Protein AF-A0AAW0IUQ9-F1 (afdb_monomer_lite)

Organism: Myodes glareolus (NCBI:txid447135)

InterPro domains:
  IPR000504 RNA recognition motif domain [PF00076] (64-121)
  IPR000504 RNA recognition motif domain [PS50102] (64-127)
  IPR000571 Zinc finger, CCCH-type [PS50103] (124-151)
  IPR001841 Zinc finger, RING-type [PS50089] (14-57)
  IPR003954 RNA recognition motif domain, eukaryotic-type [SM00361] (50-123)
  IPR012677 Nucleotide-binding alpha-beta plait domain superfamily [G3DSA:3.30.70.330] (65-130)
  IPR013083 Zinc finger, RING/FYVE/PHD-type [G3DSA:3.30.40.10] (1-64)
  IPR034261 CNOT4, RNA recognition motif [cd12438] (59-135)
  IPR035979 RNA-binding domain superfamily [SSF54928] (63-122)
  IPR039515 NOT4, modified RING finger, HC subclass (C4C4-type) [cd16618] (12-58)
  IPR039780 CCR4-NOT transcription complex subunit 4 [PTHR12603] (59-178)

pLDDT: mean 76.11, std 18.37, range [26.34, 93.75]

Radius of gyration: 24.17 Å; chains: 1; bounding box: 52×82×75 Å

Foldseek 3Di:
DDDDDPPPPDFDAFPPPRHGADPVQVPDDLDPVRRGHHPVVLVCCCPVHPSDDPCVQCVCCDCVHLVVLAHWDGKDKAQDQVPVPPNDRDIDMDTHHPDPNSLLLNQVVQDQDDDPNDGDHRDDDDAAADPCLVVVHDDPDPPDPHDNDDDDPLQDDDPVCVVVVVNVVSSVVVNVVSCVVPVCSPPDPPPDPPPDDDPPDDDDDDD

Secondary structure (DSSP, 8-state):
---------PPPBPTTT-PBPPTTTTT--SSTT-----HHHHHHHHHHS-S--HHHHHHTTSTTTTGGGS-EEEEEEE--GGGSTTS----EEEEEESSHHHHHHHHHHHTT-EETTEE----PPP-PBPHHHHTT---S-TT-SSBSSPPPGGG---HHHHHTTHHHHHHHHHHHHHHHH-TTTT---------------------

Structure (mmCIF, N/CA/C/O backbone):
data_AF-A0AAW0IUQ9-F1
#
_entry.id   AF-A0AAW0IUQ9-F1
#
loop_
_atom_site.group_PDB
_atom_site.id
_atom_site.type_symbol
_atom_site.label_atom_id
_atom_site.label_alt_id
_atom_site.label_comp_id
_atom_site.label_asy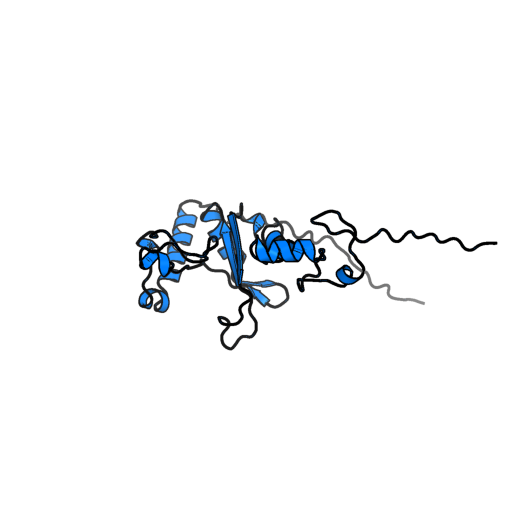m_id
_atom_site.label_entity_id
_atom_site.label_seq_id
_atom_site.pdbx_PDB_ins_code
_atom_site.Cartn_x
_atom_site.Cartn_y
_atom_site.Cartn_z
_atom_site.occupancy
_atom_site.B_iso_or_equiv
_atom_site.auth_seq_id
_atom_site.auth_comp_id
_atom_site.auth_asym_id
_atom_site.auth_atom_id
_atom_site.pdbx_PDB_model_num
ATOM 1 N N . MET A 1 1 ? 22.980 -32.889 -49.571 1.00 38.31 1 MET A N 1
ATOM 2 C CA . MET A 1 1 ? 22.512 -31.487 -49.575 1.00 38.31 1 MET A CA 1
ATOM 3 C C . MET A 1 1 ? 21.094 -31.505 -49.027 1.00 38.31 1 MET A C 1
ATOM 5 O O . MET A 1 1 ? 20.302 -32.247 -49.574 1.00 38.31 1 MET A O 1
ATOM 9 N N . SER A 1 2 ? 20.679 -30.866 -47.946 1.00 43.19 2 SER A N 1
ATOM 10 C CA . SER A 1 2 ? 21.320 -30.073 -46.901 1.00 43.19 2 SER A CA 1
ATOM 11 C C . SER A 1 2 ? 20.317 -30.102 -45.741 1.00 43.19 2 SER A C 1
ATOM 13 O O . SER A 1 2 ? 19.112 -30.078 -45.982 1.00 43.19 2 SER A O 1
ATOM 15 N N . ARG A 1 3 ? 20.788 -30.218 -44.496 1.00 46.53 3 ARG A N 1
ATOM 16 C CA . ARG A 1 3 ? 19.938 -30.016 -43.317 1.00 46.53 3 ARG A CA 1
ATOM 17 C C . ARG A 1 3 ? 19.472 -28.560 -43.321 1.00 46.53 3 ARG A C 1
ATOM 19 O O . ARG A 1 3 ? 20.318 -27.679 -43.414 1.00 46.53 3 ARG A O 1
ATOM 26 N N . SER A 1 4 ? 18.180 -28.328 -43.149 1.00 57.59 4 SER A N 1
ATOM 27 C CA . SER A 1 4 ? 17.665 -27.028 -42.724 1.00 57.59 4 SER A CA 1
ATOM 28 C C . SER A 1 4 ? 16.773 -27.242 -41.511 1.00 57.59 4 SER A C 1
ATOM 30 O O . SER A 1 4 ? 15.697 -27.826 -41.631 1.00 57.59 4 SER A O 1
ATOM 32 N N . PRO A 1 5 ? 17.226 -26.775 -40.346 1.00 54.94 5 PRO A N 1
ATOM 33 C CA . PRO A 1 5 ? 16.338 -26.128 -39.408 1.00 54.94 5 PRO A CA 1
ATOM 34 C C . PRO A 1 5 ? 16.948 -24.765 -39.069 1.00 54.94 5 PRO A C 1
ATOM 36 O O . PRO A 1 5 ? 17.679 -24.636 -38.094 1.00 54.94 5 PRO A O 1
ATOM 39 N N . ASP A 1 6 ? 16.672 -23.747 -39.884 1.00 47.59 6 ASP A N 1
ATOM 40 C CA . ASP A 1 6 ? 16.831 -22.356 -39.447 1.00 47.59 6 ASP A CA 1
ATOM 41 C C . ASP A 1 6 ? 15.668 -22.036 -38.499 1.00 47.59 6 ASP A C 1
ATOM 43 O O . ASP A 1 6 ? 14.674 -21.409 -38.869 1.00 47.59 6 ASP A O 1
ATOM 47 N N . ALA A 1 7 ? 15.762 -22.538 -37.268 1.00 55.50 7 ALA A N 1
ATOM 48 C CA . ALA A 1 7 ? 15.059 -21.942 -36.147 1.00 55.50 7 ALA A CA 1
ATOM 49 C C . ALA A 1 7 ? 15.857 -20.689 -35.782 1.00 55.50 7 ALA A C 1
ATOM 51 O O . ALA A 1 7 ? 16.875 -20.769 -35.102 1.00 55.50 7 ALA A O 1
ATOM 52 N N . LYS A 1 8 ? 15.450 -19.539 -36.322 1.00 52.78 8 LYS A N 1
ATOM 53 C CA . LYS A 1 8 ? 15.973 -18.250 -35.873 1.00 52.78 8 LYS A CA 1
ATOM 54 C C . LYS A 1 8 ? 15.579 -18.111 -34.404 1.00 52.78 8 LYS A C 1
ATOM 56 O O . LYS A 1 8 ? 14.395 -18.008 -34.103 1.00 52.78 8 LYS A O 1
ATOM 61 N N . GLU A 1 9 ? 16.550 -18.203 -33.502 1.00 61.84 9 GLU A N 1
ATOM 62 C CA . GLU A 1 9 ? 16.353 -17.828 -32.105 1.00 61.84 9 GLU A CA 1
ATOM 63 C C . GLU A 1 9 ? 16.124 -16.315 -32.091 1.00 61.84 9 GLU A C 1
ATOM 65 O O . GLU A 1 9 ? 17.048 -15.541 -32.343 1.00 61.84 9 GLU A O 1
ATOM 70 N N . ASP A 1 10 ? 14.872 -15.894 -31.902 1.00 69.56 10 ASP A N 1
ATOM 71 C CA . ASP A 1 10 ? 14.552 -14.478 -31.750 1.00 69.56 10 ASP A CA 1
ATOM 72 C C . ASP A 1 10 ? 15.357 -13.915 -30.562 1.00 69.56 10 ASP A C 1
ATOM 74 O O . ASP A 1 10 ? 15.358 -14.528 -29.485 1.00 69.56 10 ASP A O 1
ATOM 78 N N . PRO A 1 11 ? 16.070 -12.782 -30.730 1.00 71.31 11 PRO A N 1
ATOM 79 C CA . PRO A 1 11 ? 16.825 -12.173 -29.644 1.00 71.31 11 PRO A CA 1
ATOM 80 C C . PRO A 1 11 ? 15.903 -11.899 -28.455 1.00 71.31 11 PRO A C 1
ATOM 82 O O . PRO A 1 11 ? 14.834 -11.313 -28.611 1.00 71.31 11 PRO A O 1
ATOM 85 N N . VAL A 1 12 ? 16.305 -12.311 -27.251 1.00 81.75 12 VAL A N 1
ATOM 86 C CA . VAL A 1 12 ? 15.537 -11.999 -26.041 1.00 81.75 12 VAL A CA 1
ATOM 87 C C . VAL A 1 12 ? 15.639 -10.496 -25.797 1.00 81.75 12 VAL A C 1
ATOM 89 O O . VAL A 1 12 ? 16.732 -9.979 -25.590 1.00 81.75 12 VAL A O 1
ATOM 92 N N . GLU A 1 13 ? 14.515 -9.787 -25.832 1.00 90.81 13 GLU A N 1
ATOM 93 C CA . GLU A 1 13 ? 14.465 -8.332 -25.663 1.00 90.81 13 GLU A CA 1
ATOM 94 C C . GLU A 1 13 ? 14.058 -7.929 -24.241 1.00 90.81 13 GLU A C 1
ATOM 96 O O . GLU A 1 13 ? 13.264 -8.587 -23.562 1.00 90.81 13 GLU A O 1
ATOM 101 N N . CYS A 1 14 ? 14.577 -6.791 -23.784 1.00 89.06 14 CYS A N 1
ATOM 102 C CA . CYS A 1 14 ? 14.180 -6.190 -22.522 1.00 89.06 14 CYS A CA 1
ATOM 103 C C . CYS A 1 14 ? 12.742 -5.644 -22.614 1.00 89.06 14 CYS A C 1
ATOM 105 O O . CYS A 1 14 ? 12.488 -4.714 -23.380 1.00 89.06 14 CYS A O 1
ATOM 107 N N . PRO A 1 15 ? 11.806 -6.069 -21.747 1.00 87.81 15 PRO A N 1
ATOM 108 C CA . PRO A 1 15 ? 10.404 -5.640 -21.813 1.00 87.81 15 PRO A CA 1
ATOM 109 C C . PRO A 1 15 ? 10.164 -4.178 -21.386 1.00 87.81 15 PRO A C 1
ATOM 111 O O . PRO A 1 15 ? 9.020 -3.728 -21.343 1.00 87.81 15 PRO A O 1
ATOM 114 N N . LEU A 1 16 ? 11.210 -3.444 -20.989 1.00 87.94 16 LEU A N 1
ATOM 115 C CA . LEU A 1 16 ? 11.110 -2.049 -20.545 1.00 87.94 16 LEU A CA 1
ATOM 116 C C . LEU A 1 16 ? 11.624 -1.046 -21.575 1.00 87.94 16 LEU A C 1
ATOM 118 O O . LEU A 1 16 ? 11.022 0.017 -21.708 1.00 87.94 16 LEU A O 1
ATOM 122 N N . CYS A 1 17 ? 12.723 -1.362 -22.260 1.00 90.75 17 CYS A N 1
ATOM 123 C CA . CYS A 1 17 ? 13.303 -0.507 -23.298 1.00 90.75 17 CYS A CA 1
ATOM 124 C C . CYS A 1 17 ? 13.133 -1.066 -24.715 1.00 90.75 17 CYS A C 1
ATOM 126 O O . CYS A 1 17 ? 13.406 -0.336 -25.656 1.00 90.75 17 CYS A O 1
ATOM 128 N N . MET A 1 18 ? 12.636 -2.302 -24.869 1.00 88.19 18 MET A N 1
ATOM 129 C CA . MET A 1 18 ? 12.498 -2.998 -26.159 1.00 88.19 18 MET A CA 1
ATOM 130 C C . MET A 1 18 ? 13.835 -3.166 -26.900 1.00 88.19 18 MET A C 1
ATOM 132 O O . MET A 1 18 ? 13.869 -3.270 -28.119 1.00 88.19 18 MET A O 1
ATOM 136 N N . GLU A 1 19 ? 14.947 -3.172 -26.163 1.00 90.12 19 GLU A N 1
ATOM 137 C CA . GLU A 1 19 ? 16.281 -3.397 -26.718 1.00 90.12 19 GLU A C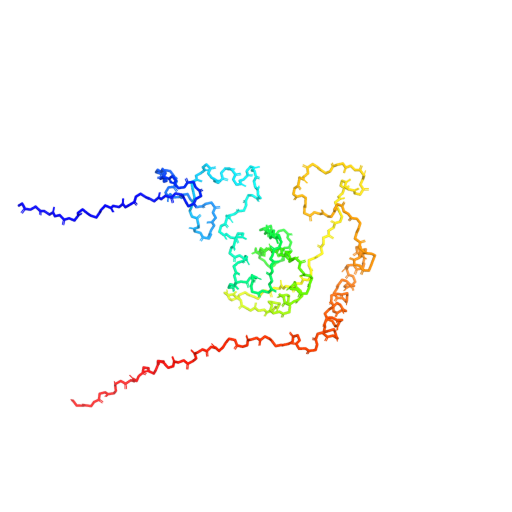A 1
ATO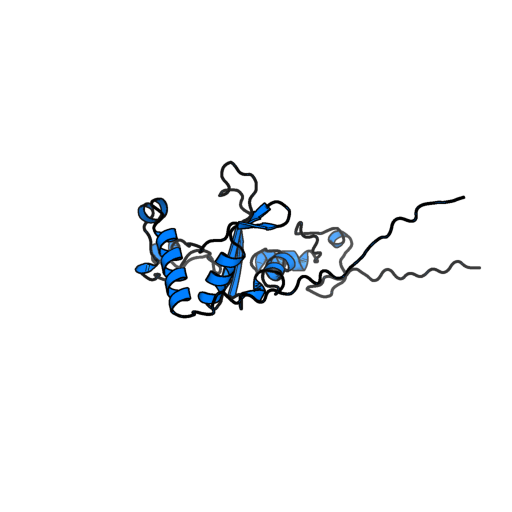M 138 C C . GLU A 1 19 ? 16.700 -4.862 -26.518 1.00 90.12 19 GLU A C 1
ATOM 140 O O . GLU A 1 19 ? 16.367 -5.443 -25.475 1.00 90.12 19 GLU A O 1
ATOM 145 N N . PRO A 1 20 ? 17.446 -5.460 -27.467 1.00 87.25 20 PRO A N 1
ATOM 146 C CA . PRO A 1 20 ? 17.999 -6.803 -27.317 1.00 87.25 20 PRO A CA 1
ATOM 147 C C . PRO A 1 20 ? 18.861 -6.908 -26.057 1.00 87.25 20 PRO A C 1
ATOM 149 O O . PRO A 1 20 ? 19.681 -6.032 -25.782 1.00 87.25 20 PRO A O 1
ATOM 152 N N . LEU A 1 21 ? 18.690 -7.983 -25.288 1.00 86.69 21 LEU A N 1
ATOM 153 C CA . LEU A 1 21 ? 19.541 -8.259 -24.137 1.00 86.69 21 LEU A CA 1
ATOM 154 C C . LEU A 1 21 ? 20.937 -8.664 -24.614 1.00 86.69 21 LEU A C 1
ATOM 156 O O . LEU A 1 21 ? 21.096 -9.570 -25.432 1.00 86.69 21 LEU A O 1
ATOM 160 N N . GLU A 1 22 ? 21.956 -8.008 -24.067 1.00 85.81 22 GLU A N 1
ATOM 161 C CA . GLU A 1 22 ? 23.348 -8.389 -24.290 1.00 85.81 22 GLU A CA 1
ATOM 162 C C . GLU A 1 22 ? 23.674 -9.720 -23.598 1.00 85.81 22 GLU A C 1
ATOM 164 O O . GLU A 1 22 ? 22.981 -10.140 -22.672 1.00 85.81 22 GLU A O 1
ATOM 169 N N . ILE A 1 23 ? 24.771 -10.367 -24.004 1.00 82.38 23 ILE A N 1
ATOM 170 C CA . ILE A 1 23 ? 25.221 -11.671 -23.476 1.00 82.38 23 ILE A CA 1
ATOM 171 C C . ILE A 1 23 ? 25.258 -11.677 -21.944 1.00 82.38 23 ILE A C 1
ATOM 173 O O . ILE A 1 23 ? 24.821 -12.634 -21.301 1.00 82.38 23 ILE A O 1
ATOM 177 N N . ASP A 1 24 ? 25.719 -10.577 -21.353 1.00 80.44 24 ASP A N 1
ATOM 178 C CA . ASP A 1 24 ? 25.808 -10.456 -19.907 1.00 80.44 24 ASP A CA 1
ATOM 179 C C . ASP A 1 24 ? 24.423 -10.334 -19.249 1.00 80.44 24 ASP A C 1
ATOM 181 O O . ASP A 1 24 ? 24.285 -10.647 -18.062 1.00 80.44 24 ASP A O 1
ATOM 185 N N . ASP A 1 25 ? 23.415 -9.820 -19.957 1.00 86.12 25 ASP A N 1
ATOM 186 C CA . ASP A 1 25 ? 22.043 -9.597 -19.478 1.00 86.12 25 ASP A CA 1
ATOM 187 C C . ASP A 1 25 ? 21.151 -10.850 -19.617 1.00 86.12 25 ASP A C 1
ATOM 189 O O . ASP A 1 25 ? 20.140 -10.974 -18.917 1.00 86.12 25 ASP A O 1
ATOM 193 N N . ILE A 1 26 ? 21.544 -11.826 -20.448 1.00 84.69 26 ILE A N 1
ATOM 194 C CA . ILE A 1 26 ? 20.795 -13.081 -20.680 1.00 84.69 26 ILE A CA 1
ATOM 195 C C . ILE A 1 26 ? 20.614 -13.899 -19.391 1.00 84.69 26 ILE A C 1
ATOM 197 O O . ILE A 1 26 ? 19.592 -14.553 -19.202 1.00 84.69 26 ILE A O 1
ATOM 201 N N . ASN A 1 27 ? 21.573 -13.825 -18.469 1.00 85.25 27 ASN A N 1
ATOM 202 C CA . ASN A 1 27 ? 21.499 -14.507 -17.173 1.00 85.25 27 ASN A CA 1
ATOM 203 C C . ASN A 1 27 ? 21.242 -13.538 -16.011 1.00 85.25 27 ASN A C 1
ATOM 205 O O . ASN A 1 27 ? 21.413 -13.889 -14.840 1.00 85.25 27 ASN A O 1
ATOM 209 N N . PHE A 1 28 ? 20.853 -12.300 -16.319 1.00 87.69 28 PHE A N 1
ATOM 210 C CA . PHE A 1 28 ? 20.621 -11.270 -15.323 1.00 87.69 28 PHE A CA 1
ATOM 211 C C . PHE A 1 28 ? 19.153 -11.243 -14.882 1.00 87.69 28 PHE A C 1
ATOM 213 O O . PHE A 1 28 ? 18.272 -10.704 -15.548 1.00 87.69 28 PHE A O 1
ATOM 220 N N . PHE A 1 29 ? 18.906 -11.790 -13.692 1.00 86.88 29 PHE A N 1
ATOM 221 C CA . PHE A 1 29 ? 17.598 -11.790 -13.041 1.00 86.88 29 PHE A CA 1
ATOM 222 C C . PHE A 1 29 ? 17.688 -10.994 -11.733 1.00 86.88 29 PHE A C 1
ATOM 224 O O . PHE A 1 29 ? 18.015 -11.561 -10.689 1.00 86.88 29 PHE A O 1
ATOM 231 N N . PRO A 1 30 ? 17.406 -9.675 -11.743 1.00 84.19 30 PRO A N 1
ATOM 232 C CA . PRO A 1 30 ? 17.543 -8.836 -10.549 1.00 84.19 30 PRO A CA 1
ATOM 233 C C . PRO A 1 30 ? 16.552 -9.192 -9.431 1.00 84.19 30 PRO A C 1
ATOM 235 O O . PRO A 1 30 ? 16.650 -8.670 -8.321 1.00 84.19 30 PRO A O 1
ATOM 238 N N . CYS A 1 31 ? 15.576 -10.059 -9.706 1.00 80.12 31 CYS A N 1
ATOM 239 C CA . CYS A 1 31 ? 14.589 -10.517 -8.745 1.00 80.12 31 CYS A CA 1
ATOM 240 C C . CYS A 1 31 ? 14.365 -12.026 -8.863 1.00 80.12 31 CYS A C 1
ATOM 242 O O . CYS A 1 31 ? 14.309 -12.577 -9.960 1.00 80.12 31 CYS A O 1
ATOM 244 N N . THR A 1 32 ? 14.130 -12.677 -7.726 1.00 76.62 32 THR A N 1
ATOM 245 C CA . THR A 1 32 ? 13.845 -14.116 -7.630 1.00 76.62 32 THR A CA 1
ATOM 246 C C . THR A 1 32 ? 12.507 -14.530 -8.252 1.00 76.62 32 THR A C 1
ATOM 248 O O . THR A 1 32 ? 12.219 -15.718 -8.327 1.00 76.62 32 THR A O 1
ATOM 251 N N . CYS A 1 33 ? 11.689 -13.581 -8.723 1.00 74.12 33 CYS A N 1
ATOM 252 C CA . CYS A 1 33 ? 10.457 -13.869 -9.461 1.00 74.12 33 CYS A CA 1
ATOM 253 C C . CYS A 1 33 ? 10.688 -14.306 -10.917 1.00 74.12 33 CYS A C 1
ATOM 255 O O . CYS A 1 33 ? 9.721 -14.625 -11.602 1.00 74.12 33 CYS A O 1
ATOM 257 N N . GLY A 1 34 ? 11.935 -14.270 -11.403 1.00 80.69 34 GLY A N 1
ATOM 258 C CA . GLY A 1 34 ? 12.285 -14.658 -12.773 1.00 80.69 34 GLY A CA 1
ATOM 259 C C . GLY A 1 34 ? 11.991 -13.594 -13.835 1.00 80.69 34 GLY A C 1
ATOM 260 O O . GLY A 1 34 ? 12.115 -13.871 -15.021 1.00 80.69 34 GLY A O 1
ATOM 261 N N . TYR A 1 35 ? 11.614 -12.370 -13.446 1.00 87.94 35 TYR A N 1
ATOM 262 C CA . TYR A 1 35 ? 11.393 -11.278 -14.397 1.00 87.94 35 TYR A CA 1
ATOM 263 C C . TYR A 1 35 ? 12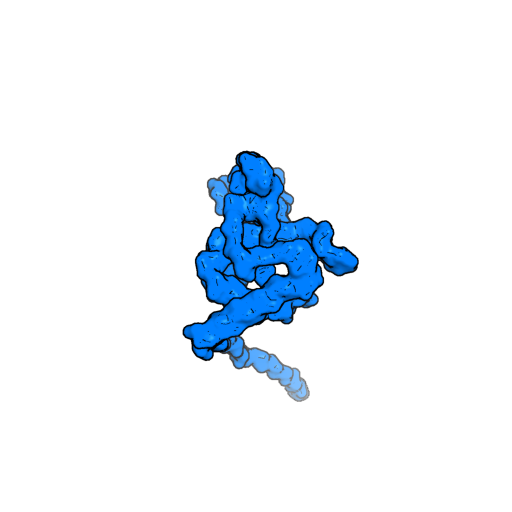.723 -10.700 -14.898 1.00 87.94 35 TYR A C 1
ATOM 265 O O . TYR A 1 35 ? 13.451 -10.061 -14.132 1.00 87.94 35 TYR A O 1
ATOM 273 N N . GLN A 1 36 ? 13.009 -10.920 -16.182 1.00 90.50 36 GLN A N 1
ATOM 274 C CA . GLN A 1 36 ? 14.235 -10.493 -16.851 1.00 90.50 36 GLN A CA 1
ATOM 275 C C . GLN A 1 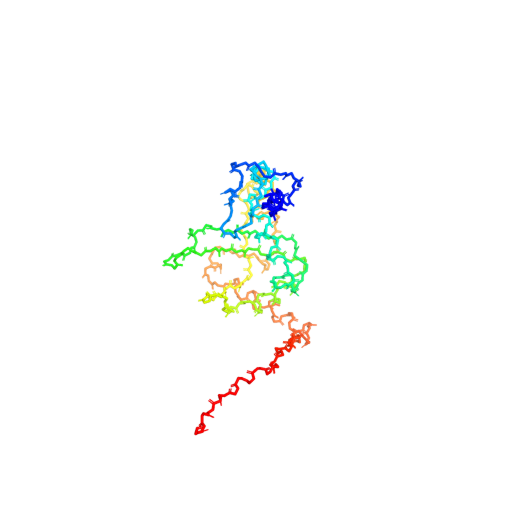36 ? 14.106 -9.087 -17.443 1.00 90.50 36 GLN A C 1
ATOM 277 O O . GLN A 1 36 ? 13.105 -8.750 -18.077 1.00 90.50 36 GLN A O 1
ATOM 282 N N . ILE A 1 37 ? 15.131 -8.266 -17.226 1.00 91.69 37 ILE A N 1
ATOM 283 C CA . ILE A 1 37 ? 15.277 -6.904 -17.756 1.00 91.69 37 ILE A CA 1
ATOM 284 C C . ILE A 1 37 ? 16.765 -6.620 -17.968 1.00 91.69 37 ILE A C 1
ATOM 286 O O . ILE A 1 37 ? 17.588 -7.213 -17.279 1.00 91.69 37 ILE A O 1
ATOM 290 N N . CYS A 1 38 ? 17.118 -5.688 -18.854 1.00 92.94 38 CYS A N 1
ATOM 291 C CA . CYS A 1 38 ? 18.517 -5.296 -19.041 1.00 92.94 38 CYS A CA 1
ATOM 292 C C . CYS A 1 38 ? 19.093 -4.591 -17.801 1.00 92.94 38 CYS A C 1
ATOM 294 O O . CYS A 1 38 ? 18.359 -3.983 -16.996 1.00 92.94 38 CYS A O 1
ATOM 296 N N . ARG A 1 39 ? 20.424 -4.619 -17.654 1.00 90.75 39 ARG A N 1
ATOM 297 C CA . ARG A 1 39 ? 21.109 -3.968 -16.522 1.00 90.75 39 ARG A CA 1
ATOM 298 C C . ARG A 1 39 ? 20.886 -2.462 -16.470 1.00 90.75 39 ARG A C 1
ATOM 300 O O . ARG A 1 39 ? 20.745 -1.925 -15.371 1.00 90.75 39 ARG A O 1
ATOM 307 N N . PHE A 1 40 ? 20.804 -1.786 -17.615 1.00 92.06 40 PHE A N 1
ATOM 308 C CA . PHE A 1 40 ? 20.540 -0.344 -17.671 1.00 92.06 40 PHE A CA 1
ATOM 309 C C . PHE A 1 40 ? 19.165 0.006 -17.101 1.00 92.06 40 PHE A C 1
ATOM 311 O O . PHE A 1 40 ? 19.045 0.902 -16.262 1.00 92.06 40 PHE A O 1
ATOM 318 N N . CYS A 1 41 ? 18.132 -0.753 -17.474 1.00 90.38 41 CYS A N 1
ATOM 319 C CA . CYS A 1 41 ? 16.801 -0.565 -16.912 1.00 90.38 41 CYS A CA 1
ATOM 320 C C . CYS A 1 41 ? 16.782 -0.844 -15.407 1.00 90.38 41 CYS A C 1
ATOM 322 O O . CYS A 1 41 ? 16.163 -0.086 -14.659 1.00 90.38 41 CYS A O 1
ATOM 324 N N . TRP A 1 42 ? 17.480 -1.886 -14.939 1.00 90.38 42 TRP A N 1
ATOM 325 C CA . TRP A 1 42 ? 17.585 -2.145 -13.502 1.00 90.38 42 TRP A CA 1
ATOM 326 C C . TRP A 1 42 ? 18.341 -1.046 -12.750 1.00 90.38 42 TRP A C 1
ATOM 328 O O . TRP A 1 42 ? 17.917 -0.653 -11.663 1.00 90.38 42 TRP A O 1
ATOM 338 N N . HIS A 1 43 ? 19.417 -0.511 -13.331 1.00 90.12 43 HIS A N 1
ATOM 339 C CA . HIS A 1 43 ? 20.140 0.623 -12.764 1.00 90.12 43 HIS A CA 1
ATOM 340 C C . HIS A 1 43 ? 19.200 1.814 -12.575 1.00 90.12 43 HIS A C 1
ATOM 342 O O . HIS A 1 43 ? 19.085 2.303 -11.454 1.00 90.12 43 HIS A O 1
ATOM 348 N N . ARG A 1 44 ? 18.449 2.185 -13.621 1.00 89.12 44 ARG A N 1
ATOM 349 C CA . ARG A 1 44 ? 17.469 3.279 -13.573 1.00 89.12 44 ARG A CA 1
ATOM 350 C C . ARG A 1 44 ? 16.378 3.046 -12.527 1.00 89.12 44 ARG A C 1
ATOM 352 O O . ARG A 1 44 ? 16.045 3.944 -11.768 1.00 89.12 44 ARG A O 1
ATOM 359 N N . ILE A 1 45 ? 15.840 1.827 -12.438 1.00 86.69 45 ILE A N 1
ATOM 360 C CA . ILE A 1 45 ? 14.841 1.470 -11.412 1.00 86.69 45 ILE A CA 1
ATOM 361 C C . ILE A 1 45 ? 15.415 1.632 -9.998 1.00 86.69 45 ILE A C 1
ATOM 363 O O . ILE A 1 45 ? 14.692 1.998 -9.073 1.00 86.69 45 ILE A O 1
ATOM 367 N N . ARG A 1 46 ? 16.704 1.344 -9.811 1.00 84.75 46 ARG A N 1
ATOM 368 C CA . ARG A 1 46 ? 17.378 1.463 -8.515 1.00 84.75 46 ARG A CA 1
ATOM 369 C C . ARG A 1 46 ? 17.746 2.905 -8.159 1.00 84.75 46 ARG A C 1
ATOM 371 O O . ARG A 1 46 ? 17.820 3.202 -6.970 1.00 84.75 46 ARG A O 1
ATOM 378 N N . THR A 1 47 ? 18.015 3.762 -9.142 1.00 83.12 47 THR A N 1
ATOM 379 C CA . THR A 1 47 ? 18.412 5.162 -8.912 1.00 83.12 47 THR A CA 1
ATOM 380 C C . THR A 1 47 ? 17.227 6.117 -8.870 1.00 83.12 47 THR A C 1
ATOM 382 O O . THR A 1 47 ? 17.181 6.974 -7.992 1.00 83.12 47 THR A O 1
ATOM 385 N N . ASP A 1 48 ? 16.268 5.943 -9.777 1.00 78.25 48 ASP A N 1
ATOM 386 C CA . ASP A 1 48 ? 15.226 6.939 -10.059 1.00 78.25 48 ASP A CA 1
ATOM 387 C C . ASP A 1 48 ? 13.839 6.476 -9.595 1.00 78.25 48 ASP A C 1
ATOM 389 O O . ASP A 1 48 ? 12.901 7.267 -9.519 1.00 78.25 48 ASP A O 1
ATOM 393 N N . GLU A 1 49 ? 13.693 5.185 -9.290 1.00 78.44 49 GLU A N 1
ATOM 394 C CA . GLU A 1 49 ? 12.457 4.603 -8.778 1.00 78.44 49 GLU A CA 1
ATOM 395 C C . GLU A 1 49 ? 12.684 3.911 -7.420 1.00 78.44 49 GLU A C 1
ATOM 397 O O . GLU A 1 49 ? 13.705 4.052 -6.753 1.00 78.44 49 GLU A O 1
ATOM 402 N N . ASN A 1 50 ? 11.702 3.122 -6.985 1.00 72.38 50 ASN A N 1
ATOM 403 C CA . ASN A 1 50 ? 11.701 2.459 -5.684 1.00 72.38 50 ASN A CA 1
ATOM 404 C C . ASN A 1 50 ? 12.649 1.248 -5.564 1.00 72.38 50 ASN A C 1
ATOM 406 O O . ASN A 1 50 ? 12.576 0.536 -4.563 1.00 72.38 50 ASN A O 1
ATOM 410 N N . GLY A 1 51 ? 13.485 0.962 -6.570 1.00 78.50 51 GLY A N 1
ATOM 411 C CA . GLY A 1 51 ? 14.394 -0.190 -6.566 1.00 78.50 51 GLY A CA 1
ATOM 412 C C . GLY A 1 51 ? 13.698 -1.554 -6.514 1.00 78.50 51 GLY A C 1
ATOM 413 O O . GLY A 1 51 ? 14.347 -2.565 -6.254 1.00 78.50 51 GLY A O 1
ATOM 414 N N . LEU A 1 52 ? 12.379 -1.607 -6.732 1.00 75.81 52 LEU A N 1
ATOM 415 C CA . LEU A 1 52 ? 11.605 -2.844 -6.704 1.00 75.81 52 LEU A CA 1
ATOM 416 C C . LEU A 1 52 ? 11.409 -3.381 -8.115 1.00 75.81 52 LEU A C 1
ATOM 418 O O . LEU A 1 52 ? 11.110 -2.631 -9.046 1.00 75.81 52 LEU A O 1
ATOM 422 N N . CYS A 1 53 ? 11.477 -4.708 -8.240 1.00 82.00 53 CYS A N 1
ATOM 423 C CA . CYS A 1 53 ? 11.160 -5.407 -9.478 1.00 82.00 53 CYS A CA 1
ATOM 424 C C . CYS A 1 53 ? 9.818 -4.910 -10.058 1.00 82.00 53 CYS A C 1
ATOM 426 O O . CYS A 1 53 ? 8.789 -4.989 -9.369 1.00 82.00 53 CYS A O 1
ATOM 428 N N . PRO A 1 54 ? 9.794 -4.436 -11.319 1.00 79.00 54 PRO A N 1
ATOM 429 C CA . PRO A 1 54 ? 8.583 -3.943 -11.964 1.00 79.00 54 PRO A CA 1
ATOM 430 C C . PRO A 1 54 ? 7.477 -4.986 -12.011 1.00 79.00 54 PRO A C 1
ATOM 432 O O . PRO A 1 54 ? 6.315 -4.629 -11.836 1.00 79.00 54 PRO A O 1
ATOM 435 N N . ALA A 1 55 ? 7.820 -6.263 -12.200 1.00 77.56 55 ALA A N 1
ATOM 436 C CA . ALA A 1 55 ? 6.845 -7.339 -12.142 1.00 77.56 55 ALA A CA 1
ATOM 437 C C . ALA A 1 55 ? 6.291 -7.493 -10.728 1.00 77.56 55 ALA A C 1
ATOM 439 O O . ALA A 1 55 ? 5.093 -7.330 -10.560 1.00 77.56 55 ALA A O 1
ATOM 440 N N . CYS A 1 56 ? 7.116 -7.689 -9.696 1.00 73.00 56 CYS A N 1
ATOM 441 C CA . CYS A 1 56 ? 6.614 -7.902 -8.330 1.00 73.00 56 CYS A CA 1
ATOM 442 C C . CYS A 1 56 ? 5.736 -6.748 -7.827 1.00 73.00 56 CYS A C 1
ATOM 444 O O . CYS A 1 56 ? 4.655 -6.983 -7.283 1.00 73.00 56 CYS A O 1
ATOM 446 N N . ARG A 1 57 ? 6.143 -5.491 -8.068 1.00 72.38 57 ARG A N 1
ATOM 447 C CA . ARG A 1 57 ? 5.340 -4.326 -7.654 1.00 72.38 57 ARG A CA 1
ATOM 448 C C . ARG A 1 57 ? 4.038 -4.183 -8.451 1.00 72.38 57 ARG A C 1
ATOM 450 O O . ARG A 1 57 ? 3.075 -3.616 -7.938 1.00 72.38 57 ARG A O 1
ATOM 457 N N . LYS A 1 58 ? 3.995 -4.664 -9.700 1.00 74.38 58 LYS A N 1
ATOM 458 C CA . LYS A 1 58 ? 2.789 -4.650 -10.548 1.00 74.38 58 LYS A CA 1
ATOM 459 C C . LYS A 1 58 ? 1.905 -5.878 -10.324 1.00 74.38 58 LYS A C 1
ATOM 461 O O . LYS A 1 58 ? 0.696 -5.746 -10.451 1.00 74.38 58 LYS A O 1
ATOM 466 N N . VAL A 1 59 ? 2.467 -7.030 -9.960 1.00 81.00 59 VAL A N 1
ATOM 467 C CA . VAL A 1 59 ? 1.748 -8.291 -9.712 1.00 81.00 59 VAL A CA 1
ATOM 468 C C . VAL A 1 59 ? 0.721 -8.096 -8.607 1.00 81.00 59 VAL A C 1
ATOM 470 O O . VAL A 1 59 ? -0.447 -8.396 -8.819 1.00 81.00 59 VAL A O 1
ATOM 473 N N . LEU A 1 60 ? 1.111 -7.473 -7.489 1.00 83.62 60 LEU A N 1
ATOM 474 C CA . LEU A 1 60 ? 0.167 -7.167 -6.410 1.00 83.62 60 LEU A CA 1
ATOM 475 C C . LEU A 1 60 ? -0.977 -6.252 -6.874 1.00 83.62 60 LEU A C 1
ATOM 477 O O . LEU A 1 60 ? -2.087 -6.370 -6.367 1.00 83.62 60 LEU A O 1
ATOM 481 N N . LYS A 1 61 ? -0.741 -5.386 -7.870 1.00 84.38 61 LYS A N 1
ATOM 482 C CA . LYS A 1 61 ? -1.775 -4.511 -8.441 1.00 84.38 61 LYS A CA 1
ATOM 483 C C . LYS A 1 61 ? -2.730 -5.215 -9.404 1.00 84.38 61 LYS A C 1
ATOM 485 O O . LYS A 1 61 ? -3.733 -4.611 -9.777 1.00 84.38 61 LYS A O 1
ATOM 490 N N . ARG A 1 62 ? -2.434 -6.440 -9.842 1.00 82.31 62 ARG A N 1
ATOM 491 C CA . ARG A 1 62 ? -3.290 -7.133 -10.806 1.00 82.31 62 ARG A CA 1
ATOM 492 C C . ARG A 1 62 ? -4.632 -7.531 -10.177 1.00 82.31 62 ARG A C 1
ATOM 494 O O . ARG A 1 62 ? -4.670 -7.785 -8.966 1.00 82.31 62 ARG A O 1
ATOM 501 N N . PRO A 1 63 ? -5.715 -7.614 -10.973 1.00 83.19 63 PRO A N 1
ATOM 502 C CA . PRO A 1 63 ? -7.027 -8.042 -10.493 1.00 83.19 63 PRO A CA 1
ATOM 503 C C . PRO A 1 63 ? -6.998 -9.405 -9.798 1.00 83.19 63 PRO A C 1
ATOM 505 O O . PRO A 1 63 ? -7.695 -9.594 -8.811 1.00 83.19 63 PRO A O 1
ATOM 508 N N . GLU A 1 64 ? -6.138 -10.327 -10.232 1.00 84.25 64 GLU A N 1
ATOM 509 C CA . GLU A 1 64 ? -6.035 -11.663 -9.626 1.00 84.25 64 GLU A CA 1
ATOM 510 C C . GLU A 1 64 ? -5.565 -11.626 -8.154 1.00 84.25 64 GLU A C 1
ATOM 512 O O . GLU A 1 64 ? -5.886 -12.528 -7.377 1.00 84.25 64 GLU A O 1
ATOM 517 N N . TYR A 1 65 ? -4.853 -10.563 -7.750 1.00 87.19 65 TYR A N 1
ATOM 518 C CA . TYR A 1 65 ? -4.308 -10.375 -6.401 1.00 87.19 65 TYR A CA 1
ATOM 519 C C . TYR A 1 65 ? -5.086 -9.312 -5.611 1.00 87.19 65 TYR A C 1
ATOM 521 O O . TYR A 1 65 ? -6.221 -9.558 -5.207 1.00 87.19 65 TYR A O 1
ATOM 529 N N . PHE A 1 66 ? -4.487 -8.142 -5.349 1.00 91.12 66 PHE A N 1
ATOM 530 C CA . PHE A 1 66 ? -5.113 -7.072 -4.564 1.00 91.12 66 PHE A CA 1
ATOM 531 C C . PHE A 1 66 ? -5.907 -6.090 -5.439 1.00 91.12 66 PHE A C 1
ATOM 533 O O . PHE A 1 66 ? -6.761 -5.366 -4.934 1.00 91.12 66 PHE A O 1
ATOM 540 N N . GLY A 1 67 ? -5.710 -6.098 -6.762 1.00 87.75 67 GLY A N 1
ATOM 541 C CA . GLY A 1 67 ? -6.445 -5.222 -7.678 1.00 87.75 67 GLY A CA 1
ATOM 542 C C . GLY A 1 67 ? -7.960 -5.463 -7.699 1.00 87.75 67 GLY A C 1
ATOM 543 O O . GLY A 1 67 ? -8.709 -4.530 -7.972 1.00 87.75 67 GLY A O 1
ATOM 544 N N . LYS A 1 68 ? -8.437 -6.673 -7.358 1.00 89.00 68 LYS A N 1
ATOM 545 C CA . LYS A 1 68 ? -9.882 -6.981 -7.282 1.00 89.00 68 LYS A CA 1
ATOM 546 C C . LYS A 1 68 ? -10.637 -6.199 -6.213 1.00 89.00 68 LYS A C 1
ATOM 548 O O . LYS A 1 68 ? -11.846 -6.037 -6.333 1.00 89.00 68 LYS A O 1
ATOM 553 N N . PHE A 1 69 ? -9.957 -5.745 -5.160 1.00 90.62 69 PHE A N 1
ATOM 554 C CA . PHE A 1 69 ? -10.622 -5.049 -4.059 1.00 90.62 69 PHE A CA 1
ATOM 555 C C . PHE A 1 69 ? -10.838 -3.567 -4.353 1.00 90.62 69 PHE A C 1
ATOM 557 O O . PHE A 1 69 ? -11.726 -2.963 -3.762 1.00 90.62 69 PHE A O 1
ATOM 564 N N . GLY A 1 70 ? -10.066 -2.984 -5.273 1.00 89.50 70 GLY A N 1
ATOM 565 C CA . GLY A 1 70 ? -10.180 -1.577 -5.621 1.00 89.50 70 GLY A CA 1
ATOM 566 C C . GLY A 1 70 ? -8.939 -1.008 -6.291 1.00 89.50 70 GLY A C 1
ATOM 567 O O . GLY A 1 70 ? -7.934 -1.690 -6.507 1.00 89.50 70 GLY A O 1
ATOM 568 N N . LYS A 1 71 ? -8.992 0.289 -6.610 1.00 87.88 71 LYS A N 1
ATOM 569 C CA . LYS A 1 71 ? -7.873 0.977 -7.261 1.00 87.88 71 LYS A CA 1
ATOM 570 C C . LYS A 1 71 ? -6.764 1.254 -6.244 1.00 87.88 71 LYS A C 1
ATOM 572 O O . LYS A 1 71 ? -6.943 2.012 -5.291 1.00 87.88 71 LYS A O 1
ATOM 577 N N . ILE A 1 72 ? -5.601 0.654 -6.479 1.00 89.19 72 ILE A N 1
ATOM 578 C CA . ILE A 1 72 ? -4.423 0.792 -5.619 1.00 89.19 72 ILE A CA 1
ATOM 579 C C . ILE A 1 72 ? -3.664 2.075 -5.967 1.00 89.19 72 ILE A C 1
ATOM 581 O O . ILE A 1 72 ? -3.227 2.264 -7.105 1.00 89.19 72 ILE A O 1
ATOM 585 N N . HIS A 1 73 ? -3.464 2.927 -4.965 1.00 83.25 73 HIS A N 1
ATOM 586 C CA . HIS A 1 73 ? -2.658 4.139 -5.045 1.00 83.25 73 HIS A CA 1
ATOM 587 C C . HIS A 1 73 ? -1.156 3.807 -4.989 1.00 83.25 73 HIS A C 1
ATOM 589 O O . HIS A 1 73 ? -0.416 4.087 -5.935 1.00 83.25 73 HIS A O 1
ATOM 595 N N . LYS A 1 74 ? -0.705 3.118 -3.932 1.00 83.00 74 LYS A N 1
ATOM 596 C CA . LYS A 1 74 ? 0.720 2.826 -3.683 1.00 83.00 74 LYS A CA 1
ATOM 597 C C . LYS A 1 74 ? 0.918 1.389 -3.198 1.00 83.00 74 LYS A C 1
ATOM 599 O O . LYS A 1 74 ? 0.064 0.837 -2.517 1.00 83.00 74 LYS A O 1
ATOM 604 N N . VAL A 1 75 ? 2.043 0.780 -3.570 1.00 84.62 75 VAL A N 1
ATOM 605 C CA . VAL A 1 75 ? 2.492 -0.517 -3.039 1.00 84.62 75 VAL A CA 1
ATOM 606 C C . VAL A 1 75 ? 3.941 -0.365 -2.606 1.00 84.62 75 VAL A C 1
ATOM 608 O O . VAL A 1 75 ? 4.773 0.064 -3.406 1.00 84.62 75 VAL A O 1
ATOM 611 N N . VAL A 1 76 ? 4.233 -0.717 -1.358 1.00 81.12 76 VAL A N 1
ATOM 612 C CA . VAL A 1 76 ? 5.586 -0.730 -0.793 1.00 81.12 76 VAL A CA 1
ATOM 613 C C . VAL A 1 76 ? 5.862 -2.132 -0.278 1.00 81.12 76 VAL A C 1
ATOM 615 O O . VAL A 1 76 ? 5.134 -2.623 0.576 1.00 81.12 76 VAL A O 1
ATOM 618 N N . ILE A 1 77 ? 6.901 -2.788 -0.787 1.00 80.19 77 ILE A N 1
ATOM 619 C CA . ILE A 1 77 ? 7.317 -4.109 -0.309 1.00 80.19 77 ILE A CA 1
ATOM 620 C C . ILE A 1 77 ? 8.533 -3.914 0.589 1.00 80.19 77 ILE A C 1
ATOM 622 O O . ILE A 1 77 ? 9.514 -3.292 0.191 1.00 80.19 77 ILE A O 1
ATOM 626 N N . ASN A 1 78 ? 8.454 -4.435 1.805 1.00 77.06 78 ASN A N 1
ATOM 627 C CA . ASN A 1 78 ? 9.557 -4.498 2.739 1.00 77.06 78 ASN A CA 1
ATOM 628 C C . ASN A 1 78 ? 10.017 -5.956 2.874 1.00 77.06 78 ASN A C 1
ATOM 630 O O . ASN A 1 78 ? 9.405 -6.770 3.565 1.00 77.06 78 ASN A O 1
ATOM 634 N N . ASN A 1 79 ? 11.129 -6.266 2.212 1.00 69.62 79 ASN A N 1
ATOM 635 C CA . ASN A 1 79 ? 11.799 -7.564 2.278 1.00 69.62 79 ASN A CA 1
ATOM 636 C C . ASN A 1 79 ? 12.681 -7.729 3.529 1.00 69.62 79 ASN A C 1
ATOM 638 O O . ASN A 1 79 ? 13.331 -8.763 3.675 1.00 69.62 79 ASN A O 1
ATOM 642 N N . SER A 1 80 ? 12.734 -6.730 4.418 1.00 65.31 80 SER A N 1
ATOM 643 C CA . SER A 1 80 ? 13.552 -6.798 5.628 1.00 65.31 80 SER A CA 1
ATOM 644 C C . SER A 1 80 ? 12.961 -7.816 6.595 1.00 65.31 80 SER A C 1
ATOM 646 O O . SER A 1 80 ? 11.859 -7.646 7.112 1.00 65.31 80 SER A O 1
ATOM 648 N N . THR A 1 81 ? 13.743 -8.840 6.906 1.00 61.69 81 THR A N 1
ATOM 649 C CA . THR A 1 81 ? 13.413 -9.884 7.886 1.00 61.69 81 THR A CA 1
ATOM 650 C C . THR A 1 81 ? 13.574 -9.399 9.330 1.00 61.69 81 THR A C 1
ATOM 652 O O . THR A 1 81 ? 13.210 -10.100 10.268 1.00 61.69 81 THR A O 1
ATOM 655 N N . SER A 1 82 ? 14.071 -8.172 9.523 1.00 51.66 82 SER A N 1
ATOM 656 C CA . SER A 1 82 ? 14.370 -7.561 10.824 1.00 51.66 82 SER A CA 1
ATOM 657 C C . SER A 1 82 ? 13.152 -7.414 11.746 1.00 51.66 82 SER A C 1
ATOM 659 O O . SER A 1 82 ? 13.324 -7.250 12.948 1.00 51.66 82 SER A O 1
ATOM 661 N N . TYR A 1 83 ? 11.932 -7.477 11.201 1.00 49.94 83 TYR A N 1
ATOM 662 C CA . TYR A 1 83 ? 10.675 -7.426 11.961 1.00 49.94 83 TYR A CA 1
ATOM 663 C C . TYR A 1 83 ? 10.039 -8.807 12.212 1.00 49.94 83 TYR A C 1
ATOM 665 O O . TYR A 1 83 ? 9.006 -8.881 12.871 1.00 49.94 83 TYR A O 1
ATOM 673 N N . ALA A 1 84 ? 10.617 -9.900 11.700 1.00 48.56 84 ALA A N 1
ATOM 674 C CA . ALA A 1 84 ? 9.955 -11.209 11.662 1.00 48.56 84 ALA A CA 1
ATOM 675 C C . ALA A 1 84 ? 10.072 -12.048 12.956 1.00 48.56 84 ALA A C 1
ATOM 677 O O . ALA A 1 84 ? 9.487 -13.128 13.044 1.00 48.56 84 ALA A O 1
ATOM 678 N N . GLY A 1 85 ? 10.779 -11.570 13.988 1.00 53.38 85 GLY A N 1
ATOM 679 C CA . GLY A 1 85 ? 11.005 -12.358 15.207 1.00 53.38 85 GLY A CA 1
ATOM 680 C C . GLY A 1 85 ? 11.658 -13.718 14.908 1.00 53.38 85 GLY A C 1
ATOM 681 O O . GLY A 1 85 ? 12.356 -13.877 13.911 1.00 53.38 85 GLY A O 1
ATOM 682 N N . SER A 1 86 ? 11.427 -14.722 15.757 1.00 51.31 86 SER A N 1
ATOM 683 C CA . SER A 1 86 ? 11.960 -16.089 15.603 1.00 51.31 86 SER A CA 1
ATOM 684 C C . SER A 1 86 ? 11.350 -16.895 14.440 1.00 51.31 86 SER A C 1
ATOM 686 O O . SER A 1 86 ? 11.730 -18.044 14.228 1.00 51.31 86 SER A O 1
ATOM 688 N N . GLN A 1 87 ? 10.422 -16.317 13.670 1.00 51.53 87 GLN A N 1
ATOM 689 C CA . GLN A 1 87 ? 9.649 -16.991 12.622 1.00 51.53 87 GLN A CA 1
ATOM 690 C C . GLN A 1 87 ? 10.165 -16.633 11.217 1.00 51.53 87 GLN A C 1
ATOM 692 O O . GLN A 1 87 ? 9.424 -16.126 10.381 1.00 51.53 87 GLN A O 1
ATOM 697 N N . GLY A 1 88 ? 11.446 -16.912 10.952 1.00 53.91 88 GLY A N 1
ATOM 698 C CA . GLY A 1 88 ? 12.023 -16.966 9.601 1.00 53.91 88 GLY A CA 1
ATOM 699 C C . GLY A 1 88 ? 11.947 -15.684 8.743 1.00 53.91 88 GLY A C 1
ATOM 700 O O . GLY A 1 88 ? 11.496 -14.628 9.183 1.00 53.91 88 GLY A O 1
ATOM 701 N N . PRO A 1 89 ? 12.434 -15.734 7.490 1.00 55.31 89 PRO A N 1
ATOM 702 C CA . PRO A 1 89 ? 12.433 -14.581 6.599 1.00 55.31 89 PRO A CA 1
ATOM 703 C C . PRO A 1 89 ? 11.016 -14.291 6.079 1.00 55.31 89 PRO A C 1
ATOM 705 O O . PRO A 1 89 ? 10.572 -14.885 5.096 1.00 55.31 89 PRO A O 1
ATOM 708 N N . SER A 1 90 ? 10.298 -13.376 6.733 1.00 64.50 90 SER A N 1
ATOM 709 C CA . SER A 1 90 ? 8.980 -12.913 6.284 1.00 64.50 90 SER A CA 1
ATOM 710 C C . SER A 1 90 ? 9.094 -11.567 5.565 1.00 64.50 90 SER A C 1
ATOM 712 O O . SER A 1 90 ? 9.617 -10.602 6.123 1.00 64.50 90 SER A O 1
ATOM 714 N N . ALA A 1 91 ? 8.624 -11.503 4.317 1.00 75.12 91 ALA A N 1
ATOM 715 C CA . ALA A 1 91 ? 8.459 -10.248 3.589 1.00 75.12 91 ALA A CA 1
ATOM 716 C C . ALA A 1 91 ? 7.105 -9.625 3.951 1.00 75.12 91 ALA A C 1
ATOM 718 O O . ALA A 1 91 ? 6.103 -10.328 4.069 1.00 75.12 91 ALA A O 1
ATOM 719 N N . SER A 1 92 ? 7.065 -8.303 4.092 1.00 82.00 92 SER A N 1
ATOM 720 C CA . SER A 1 92 ? 5.829 -7.547 4.316 1.00 82.00 92 SER A CA 1
ATOM 721 C C . SER A 1 92 ? 5.529 -6.653 3.117 1.00 82.00 92 SER A C 1
ATOM 723 O O . SER A 1 92 ? 6.438 -6.189 2.432 1.00 82.00 92 SER A O 1
ATOM 725 N N . ALA A 1 93 ? 4.252 -6.414 2.837 1.00 86.06 93 ALA A N 1
ATOM 726 C CA . ALA A 1 93 ? 3.822 -5.492 1.795 1.00 86.06 93 ALA A CA 1
ATOM 727 C C . ALA A 1 93 ? 2.751 -4.552 2.352 1.00 86.06 93 ALA A C 1
ATOM 729 O O . ALA A 1 93 ? 1.820 -4.987 3.021 1.00 86.06 93 ALA A O 1
ATOM 730 N N . TYR A 1 94 ? 2.885 -3.267 2.047 1.00 88.25 94 TYR A N 1
ATOM 731 C CA . TYR A 1 94 ? 1.929 -2.219 2.371 1.00 88.25 94 TYR A CA 1
ATOM 732 C C . TYR A 1 94 ? 1.226 -1.822 1.082 1.00 88.25 94 TYR A C 1
ATOM 734 O O . TYR A 1 94 ? 1.862 -1.343 0.139 1.00 88.25 94 TYR A O 1
ATOM 742 N N . VAL A 1 95 ? -0.082 -2.049 1.035 1.00 90.19 95 VAL A N 1
ATOM 743 C CA . VAL A 1 95 ? -0.932 -1.712 -0.107 1.00 90.19 95 VAL A CA 1
ATOM 744 C C . VAL A 1 95 ? -1.842 -0.563 0.310 1.00 90.19 95 VAL A C 1
ATOM 746 O O . VAL A 1 95 ? -2.656 -0.705 1.217 1.00 90.19 95 VAL A O 1
ATOM 749 N N . THR A 1 96 ? -1.699 0.580 -0.349 1.00 88.94 96 THR A N 1
ATOM 750 C CA . THR A 1 96 ? -2.520 1.772 -0.123 1.00 88.94 96 THR A CA 1
ATOM 751 C C . THR A 1 96 ? -3.572 1.853 -1.219 1.00 88.94 96 THR A C 1
ATOM 753 O O . THR A 1 96 ? -3.226 2.025 -2.389 1.00 88.94 96 THR A O 1
ATOM 756 N N . TYR A 1 97 ? -4.846 1.741 -0.858 1.00 91.06 97 TYR A N 1
ATOM 757 C CA . TYR A 1 97 ? -5.969 1.949 -1.776 1.00 91.06 97 TYR A CA 1
ATOM 758 C C . TYR A 1 97 ? -6.352 3.424 -1.858 1.00 91.06 97 TYR A C 1
ATOM 760 O O . TYR A 1 97 ? -6.062 4.194 -0.947 1.00 91.06 97 TYR A O 1
ATOM 768 N N . ILE A 1 98 ? -7.014 3.813 -2.950 1.00 86.88 98 ILE A N 1
ATOM 769 C CA . ILE A 1 98 ? -7.596 5.158 -3.076 1.00 86.88 98 ILE A CA 1
ATOM 770 C C . ILE A 1 98 ? -8.783 5.329 -2.119 1.00 86.88 98 ILE A C 1
ATOM 772 O O . ILE A 1 98 ? -8.966 6.405 -1.561 1.00 86.88 98 ILE A O 1
ATOM 776 N N . ARG A 1 99 ? -9.584 4.276 -1.919 1.00 87.50 99 ARG A N 1
ATOM 777 C CA . ARG A 1 99 ? -10.725 4.281 -0.998 1.00 87.50 99 ARG A CA 1
ATOM 778 C C . ARG A 1 99 ? -10.409 3.430 0.226 1.00 87.50 99 ARG A C 1
ATOM 780 O O . ARG A 1 99 ? -9.936 2.302 0.088 1.00 87.50 99 ARG A O 1
ATOM 787 N N . SER A 1 100 ? -10.719 3.942 1.413 1.00 86.69 100 SER A N 1
ATOM 788 C CA . SER A 1 100 ? -10.554 3.217 2.681 1.00 86.69 100 SER A CA 1
ATOM 789 C C . SER A 1 100 ? -11.404 1.940 2.736 1.00 86.69 100 SER A C 1
ATOM 791 O O . SER A 1 100 ? -10.941 0.911 3.223 1.00 86.69 100 SER A O 1
ATOM 793 N N . GLU A 1 101 ? -12.605 1.965 2.154 1.00 87.75 101 GLU A N 1
ATOM 794 C CA . GLU A 1 101 ? -13.501 0.803 2.060 1.00 87.75 101 GLU A CA 1
ATOM 795 C C . GLU A 1 101 ? -12.865 -0.378 1.309 1.00 87.75 101 GLU A C 1
ATOM 797 O O . GLU A 1 101 ? -13.003 -1.530 1.719 1.00 87.75 101 GLU A O 1
ATOM 802 N N . ASP A 1 102 ? -12.127 -0.102 0.231 1.00 91.31 102 ASP A N 1
ATOM 803 C CA . ASP A 1 102 ? -11.436 -1.119 -0.571 1.00 91.31 102 ASP A CA 1
ATOM 804 C C . ASP A 1 102 ? -10.325 -1.799 0.244 1.00 91.31 102 ASP A C 1
ATOM 806 O O . ASP A 1 102 ? -10.158 -3.019 0.183 1.00 91.31 102 ASP A O 1
ATOM 810 N N . ALA A 1 103 ? -9.606 -1.022 1.063 1.00 90.88 103 ALA A N 1
ATOM 811 C CA . ALA A 1 103 ? -8.568 -1.539 1.950 1.00 90.88 103 ALA A CA 1
ATOM 812 C C . ALA A 1 103 ? -9.145 -2.474 3.020 1.00 90.88 103 ALA A C 1
ATOM 814 O O . ALA A 1 103 ? -8.607 -3.558 3.250 1.00 90.88 103 ALA A O 1
ATOM 815 N N . LEU A 1 104 ? -10.265 -2.089 3.635 1.00 89.25 104 LEU A N 1
ATOM 816 C CA . LEU A 1 104 ? -10.925 -2.896 4.661 1.00 89.25 104 LEU A CA 1
ATOM 817 C C . LEU A 1 104 ? -11.481 -4.203 4.074 1.00 89.25 104 LEU A C 1
ATOM 819 O O . LEU A 1 104 ? -11.297 -5.263 4.675 1.00 89.25 104 LEU A O 1
ATOM 823 N N . ARG A 1 105 ? -12.050 -4.169 2.857 1.00 88.06 105 ARG A N 1
ATOM 824 C CA . ARG A 1 105 ? -12.442 -5.390 2.121 1.00 88.06 105 ARG A CA 1
ATOM 825 C C . ARG A 1 105 ? -11.258 -6.310 1.859 1.00 88.06 105 ARG A C 1
ATOM 827 O O . ARG A 1 105 ? -11.362 -7.519 2.066 1.00 88.06 105 ARG A O 1
ATOM 834 N N . ALA A 1 106 ? -10.135 -5.744 1.420 1.00 91.62 106 ALA A N 1
ATOM 835 C CA . ALA A 1 106 ? -8.925 -6.511 1.168 1.00 91.62 106 ALA A CA 1
ATOM 836 C C . ALA A 1 106 ? -8.428 -7.210 2.439 1.00 91.62 106 ALA A C 1
ATOM 838 O O . ALA A 1 106 ? -8.118 -8.397 2.391 1.00 91.62 106 ALA A O 1
ATOM 839 N N . ILE A 1 107 ? -8.402 -6.509 3.577 1.00 90.94 107 ILE A N 1
ATOM 840 C CA . ILE A 1 107 ? -7.989 -7.090 4.861 1.00 90.94 107 ILE A CA 1
ATOM 841 C C . ILE A 1 107 ? -8.917 -8.235 5.253 1.00 90.94 107 ILE A C 1
ATOM 843 O O . ILE A 1 107 ? -8.433 -9.334 5.500 1.00 90.94 107 ILE A O 1
ATOM 847 N N . GLN A 1 108 ? -10.233 -8.026 5.246 1.00 87.00 108 GLN A N 1
ATOM 848 C CA . GLN A 1 108 ? -11.187 -9.075 5.621 1.00 87.00 108 GLN A CA 1
ATOM 849 C C . GLN A 1 108 ? -11.061 -10.331 4.755 1.00 87.00 108 GLN A C 1
ATOM 851 O O . GLN A 1 108 ? -11.142 -11.443 5.268 1.00 87.00 108 GLN A O 1
ATOM 856 N N . CYS A 1 109 ? -10.853 -10.161 3.448 1.00 87.94 109 CYS A N 1
ATOM 857 C CA . CYS A 1 109 ? -10.779 -11.286 2.521 1.00 87.94 109 CYS A CA 1
ATOM 858 C C . CYS A 1 109 ? -9.430 -12.002 2.537 1.00 87.94 109 CYS A C 1
ATOM 860 O O . CYS A 1 109 ? -9.382 -13.174 2.187 1.00 87.94 109 CYS A O 1
ATOM 862 N N . VAL A 1 110 ? -8.335 -11.298 2.838 1.00 89.69 110 VAL A N 1
ATOM 863 C CA . VAL A 1 110 ? -6.966 -11.834 2.728 1.00 89.69 110 VAL A CA 1
ATOM 864 C C . VAL A 1 110 ? -6.411 -12.261 4.085 1.00 89.69 110 VAL A C 1
ATOM 866 O O . VAL A 1 110 ? -5.540 -13.131 4.142 1.00 89.69 110 VAL A O 1
ATOM 869 N N . ASN A 1 111 ? -6.899 -11.682 5.183 1.00 89.12 111 ASN A N 1
ATOM 870 C CA . ASN A 1 111 ? -6.431 -12.033 6.513 1.00 89.12 111 ASN A CA 1
ATOM 871 C C . ASN A 1 111 ? -6.745 -13.503 6.820 1.00 89.12 111 ASN A C 1
ATOM 873 O O . ASN A 1 111 ? -7.888 -13.943 6.729 1.00 89.12 111 ASN A O 1
ATOM 877 N N . ASN A 1 112 ? -5.715 -14.251 7.210 1.00 87.00 112 ASN A N 1
ATOM 878 C CA . ASN A 1 112 ? -5.741 -15.689 7.472 1.00 87.00 112 ASN A CA 1
ATOM 879 C C . ASN A 1 112 ? -5.978 -16.593 6.246 1.00 87.00 112 ASN A C 1
ATOM 881 O O . ASN A 1 112 ? -6.213 -17.790 6.415 1.00 87.00 112 ASN A O 1
ATOM 885 N N . VAL A 1 113 ? -5.861 -16.077 5.017 1.00 90.25 113 VAL A N 1
ATOM 886 C CA . VAL A 1 113 ? -5.872 -16.920 3.808 1.00 90.25 113 VAL A CA 1
ATOM 887 C C . VAL A 1 113 ? -4.534 -17.637 3.642 1.00 90.25 113 VAL A C 1
ATOM 889 O O . VAL A 1 113 ? -3.474 -17.043 3.825 1.00 90.25 113 VAL A O 1
ATOM 892 N N . VAL A 1 114 ? -4.573 -18.913 3.258 1.00 87.25 114 VAL A N 1
ATOM 893 C CA . VAL A 1 114 ? -3.376 -19.715 2.974 1.00 87.25 114 VAL A CA 1
ATOM 894 C C . VAL A 1 114 ? -3.025 -19.628 1.489 1.00 87.25 114 VAL A C 1
ATOM 896 O O . VAL A 1 114 ? -3.838 -19.982 0.638 1.00 87.25 114 VAL A O 1
ATOM 899 N N . VAL A 1 115 ? -1.803 -19.191 1.184 1.00 82.75 115 VAL A N 1
ATOM 900 C CA . VAL A 1 115 ? -1.226 -19.141 -0.168 1.00 82.75 115 VAL A CA 1
ATOM 901 C C . VAL A 1 115 ? 0.125 -19.850 -0.129 1.00 82.75 115 VAL A C 1
ATOM 903 O O . VAL A 1 115 ? 0.954 -19.543 0.724 1.00 82.75 115 VAL A O 1
ATOM 906 N N . ASP A 1 116 ? 0.334 -20.834 -1.005 1.00 83.06 116 ASP A N 1
ATOM 907 C CA . ASP A 1 116 ? 1.578 -21.622 -1.089 1.00 83.06 116 ASP A CA 1
ATOM 908 C C . ASP A 1 116 ? 2.035 -22.220 0.259 1.00 83.06 116 ASP A C 1
ATOM 910 O O . ASP A 1 116 ? 3.215 -22.226 0.610 1.00 83.06 116 ASP A O 1
ATOM 914 N N . GLY A 1 117 ? 1.075 -22.687 1.065 1.00 81.69 117 GLY A N 1
ATOM 915 C CA . GLY A 1 117 ? 1.333 -23.262 2.391 1.00 81.69 117 GLY A CA 1
ATOM 916 C C . GLY A 1 117 ? 1.680 -22.239 3.479 1.00 81.69 117 GLY A C 1
ATOM 917 O O . GLY A 1 117 ? 2.004 -22.633 4.599 1.00 81.69 117 GLY A O 1
ATOM 918 N N . ARG A 1 118 ? 1.599 -20.935 3.188 1.00 83.75 118 ARG A N 1
ATOM 919 C CA . ARG A 1 118 ? 1.824 -19.852 4.153 1.00 83.75 118 ARG A CA 1
ATOM 920 C C . ARG A 1 118 ? 0.536 -19.082 4.404 1.00 83.75 118 ARG A C 1
ATOM 922 O O . ARG A 1 118 ? -0.141 -18.656 3.472 1.00 83.75 118 ARG A O 1
ATOM 929 N N . THR A 1 119 ? 0.214 -18.869 5.673 1.00 86.06 119 THR A N 1
ATOM 930 C CA . THR A 1 119 ? -0.929 -18.044 6.070 1.00 86.06 119 THR A CA 1
ATOM 931 C C . THR A 1 119 ? -0.567 -16.570 5.961 1.00 86.06 119 THR A C 1
ATOM 933 O O . THR A 1 119 ? 0.343 -16.090 6.640 1.00 86.06 119 THR A O 1
ATOM 936 N N . LEU A 1 120 ? -1.294 -15.840 5.123 1.00 87.69 120 LEU A N 1
ATOM 937 C CA . LEU A 1 120 ? -1.185 -14.394 5.021 1.00 87.69 120 LEU A CA 1
ATOM 938 C C . LEU A 1 120 ? -1.830 -13.743 6.246 1.00 87.69 120 LEU A C 1
ATOM 940 O O . LEU A 1 120 ? -2.942 -14.089 6.640 1.00 87.69 120 LEU A O 1
ATOM 944 N N . LYS A 1 121 ? -1.135 -12.769 6.834 1.00 88.50 121 LYS A N 1
ATOM 945 C CA . LYS A 1 121 ? -1.691 -11.882 7.859 1.00 88.50 121 LYS A CA 1
ATOM 946 C C . LYS A 1 121 ? -1.861 -10.504 7.248 1.00 88.50 121 LYS A C 1
ATOM 948 O O . LYS A 1 121 ? -0.877 -9.893 6.836 1.00 88.50 121 LYS A O 1
ATOM 953 N N . ALA A 1 122 ? -3.104 -10.048 7.172 1.00 90.12 122 ALA A N 1
ATOM 954 C CA . ALA A 1 122 ? -3.441 -8.715 6.702 1.00 90.12 122 ALA A CA 1
ATOM 955 C C . ALA A 1 122 ? -4.072 -7.941 7.859 1.00 90.12 122 ALA A C 1
ATOM 957 O O . ALA A 1 122 ? -4.908 -8.475 8.583 1.00 90.12 122 ALA A O 1
ATOM 958 N N . SER A 1 123 ? -3.655 -6.696 8.026 1.00 89.19 123 SER A N 1
ATOM 959 C CA . SER A 1 123 ? -4.165 -5.776 9.040 1.00 89.19 123 SER A CA 1
ATOM 960 C C . SER A 1 123 ? -4.067 -4.356 8.506 1.00 89.19 123 SER A C 1
ATOM 962 O O . SER A 1 123 ? -3.370 -4.108 7.509 1.00 89.19 123 SER A O 1
ATOM 964 N N . LEU A 1 124 ? -4.714 -3.407 9.180 1.00 87.75 124 LEU A N 1
ATOM 965 C CA . LEU A 1 124 ? -4.467 -1.999 8.897 1.00 87.75 124 LEU A CA 1
ATOM 966 C C . LEU A 1 124 ? -2.982 -1.670 9.098 1.00 87.75 124 LEU A C 1
ATOM 968 O O . LEU A 1 124 ? -2.359 -2.018 10.103 1.00 87.75 124 LEU A O 1
ATOM 972 N N . GLY A 1 125 ? -2.402 -1.013 8.095 1.00 83.44 125 GLY A N 1
ATOM 973 C CA . GLY A 1 125 ? -1.029 -0.541 8.165 1.00 83.44 125 GLY A CA 1
ATOM 974 C C . GLY A 1 125 ? -0.947 0.671 9.083 1.00 83.44 125 GLY A C 1
ATOM 975 O O . GLY A 1 125 ? -1.545 1.702 8.793 1.00 83.44 125 GLY A O 1
ATOM 976 N N . THR A 1 126 ? -0.174 0.576 10.160 1.00 81.44 126 THR A N 1
ATOM 977 C CA . THR A 1 126 ? 0.170 1.739 10.985 1.00 81.44 126 THR A CA 1
ATOM 978 C C . THR A 1 126 ? 1.487 2.327 10.501 1.00 81.44 126 THR A C 1
ATOM 980 O O . THR A 1 126 ? 2.474 1.600 10.370 1.00 81.44 126 THR A O 1
ATOM 983 N N . THR A 1 127 ? 1.532 3.635 10.266 1.00 82.38 127 THR A N 1
ATOM 984 C CA . THR A 1 127 ? 2.789 4.345 10.005 1.00 82.38 127 THR A CA 1
ATOM 985 C C . THR A 1 127 ? 3.175 5.199 11.203 1.00 82.38 127 THR A C 1
ATOM 987 O O . THR A 1 127 ? 2.342 5.544 12.037 1.00 82.38 127 THR A O 1
ATOM 990 N N . LYS A 1 128 ? 4.461 5.527 11.302 1.00 85.31 128 LYS A N 1
ATOM 991 C CA . LYS A 1 128 ? 4.963 6.484 12.290 1.00 85.31 128 LYS A CA 1
ATOM 992 C C . LYS A 1 128 ? 5.126 7.843 11.629 1.00 85.31 128 LYS A C 1
ATOM 994 O O . LYS A 1 128 ? 5.371 7.926 10.426 1.00 85.31 128 LYS A O 1
ATOM 999 N N . TYR A 1 129 ? 5.061 8.898 12.429 1.00 87.12 129 TYR A N 1
ATOM 1000 C CA . TYR A 1 129 ? 5.481 10.223 11.993 1.00 87.12 129 TYR A CA 1
ATOM 1001 C C . TYR A 1 129 ? 6.966 10.221 11.626 1.00 87.12 129 TYR A C 1
ATOM 1003 O O . TYR A 1 129 ? 7.794 9.600 12.303 1.00 87.12 129 TYR A O 1
ATOM 1011 N N . CYS A 1 130 ? 7.315 10.915 10.545 1.00 89.06 130 CYS A N 1
ATOM 1012 C CA . CYS A 1 130 ? 8.710 11.072 10.162 1.00 89.06 130 CYS A CA 1
ATOM 1013 C C . CYS A 1 130 ? 9.445 11.907 11.210 1.00 89.06 130 CYS A C 1
ATOM 1015 O O . CYS A 1 130 ? 8.990 12.979 11.605 1.00 89.06 130 CYS A O 1
ATOM 1017 N N . SER A 1 131 ? 10.633 11.464 11.615 1.00 90.88 131 SER A N 1
ATOM 1018 C CA . SER A 1 131 ? 11.448 12.191 12.591 1.00 90.88 131 SER A CA 1
ATOM 1019 C C . SER A 1 131 ? 11.856 13.588 12.117 1.00 90.88 131 SER A C 1
ATOM 1021 O O . SER A 1 131 ? 12.003 14.479 12.944 1.00 90.88 131 SER A O 1
ATOM 1023 N N . TYR A 1 132 ? 12.061 13.783 10.807 1.00 92.75 132 TYR A N 1
ATOM 1024 C CA . TYR A 1 132 ? 12.380 15.099 10.239 1.00 92.75 132 TYR A CA 1
ATOM 1025 C C . TYR A 1 132 ? 11.162 16.017 10.279 1.00 92.75 132 TYR A C 1
ATOM 1027 O O . TYR A 1 132 ? 11.287 17.151 10.728 1.00 92.75 132 TYR A O 1
ATOM 1035 N N . PHE A 1 133 ? 9.985 15.491 9.924 1.00 91.88 133 PHE A N 1
ATOM 1036 C CA . PHE A 1 133 ? 8.723 16.219 10.035 1.00 91.88 133 PHE A CA 1
ATOM 1037 C C . PHE A 1 133 ? 8.454 16.670 11.476 1.00 91.88 133 PHE A C 1
ATOM 1039 O O . PHE A 1 133 ? 8.228 17.850 11.709 1.00 91.88 133 PHE A O 1
ATOM 1046 N N . LEU A 1 134 ? 8.597 15.773 12.460 1.00 88.94 134 LEU A N 1
ATOM 1047 C CA . LEU A 1 134 ? 8.422 16.118 13.879 1.00 88.94 134 LEU A CA 1
ATOM 1048 C C . LEU A 1 134 ? 9.428 17.163 14.388 1.00 88.94 134 LEU A C 1
ATOM 1050 O O . LEU A 1 134 ? 9.137 17.888 15.333 1.00 88.94 134 LEU A O 1
ATOM 1054 N N . LYS A 1 135 ? 10.615 17.244 13.778 1.00 92.81 135 LYS A N 1
ATOM 1055 C CA . LYS A 1 135 ? 11.631 18.270 14.071 1.00 92.81 135 LYS A CA 1
ATOM 1056 C C . LYS A 1 135 ? 11.447 19.544 13.245 1.00 92.81 135 LYS A C 1
ATOM 1058 O O . LYS A 1 135 ? 12.314 20.412 13.282 1.00 92.81 135 LYS A O 1
ATOM 1063 N N . ASN A 1 136 ? 10.357 19.640 12.486 1.00 91.38 136 ASN A N 1
ATOM 1064 C CA . ASN A 1 136 ? 10.071 20.738 11.571 1.00 91.38 136 ASN A CA 1
ATOM 1065 C C . ASN A 1 136 ? 11.185 20.962 10.523 1.00 91.38 136 ASN A C 1
ATOM 1067 O O . ASN A 1 136 ? 11.467 22.087 10.117 1.00 91.38 136 ASN A O 1
ATOM 1071 N N . MET A 1 137 ? 11.848 19.879 10.105 1.00 93.75 137 MET A N 1
ATOM 1072 C CA . MET A 1 137 ? 12.908 19.866 9.096 1.00 93.75 137 MET A CA 1
ATOM 1073 C C . MET A 1 137 ? 12.416 19.224 7.798 1.00 93.75 137 MET A C 1
ATOM 1075 O O . MET A 1 137 ? 11.634 18.270 7.818 1.00 93.75 137 MET A O 1
ATOM 1079 N N . GLN A 1 138 ? 12.947 19.676 6.659 1.00 91.88 138 GLN A N 1
ATOM 1080 C CA . GLN A 1 138 ? 12.656 19.041 5.377 1.00 91.88 138 GLN A CA 1
ATOM 1081 C C . GLN A 1 138 ? 13.244 17.627 5.331 1.00 91.88 138 GLN A C 1
ATOM 1083 O O . GLN A 1 138 ? 14.429 17.411 5.593 1.00 91.88 138 GLN A O 1
ATOM 1088 N N . CYS A 1 139 ? 12.399 16.646 5.015 1.00 92.19 139 CYS A N 1
ATOM 1089 C CA . CYS A 1 139 ? 12.837 15.265 4.902 1.00 92.19 139 CYS A CA 1
ATOM 1090 C C . CYS A 1 139 ? 13.657 15.077 3.613 1.00 92.19 139 CYS A C 1
ATOM 1092 O O . CYS A 1 139 ? 13.149 15.380 2.534 1.00 92.19 139 CYS A O 1
ATOM 1094 N N . PRO A 1 140 ? 14.880 14.519 3.683 1.00 87.81 140 PRO A N 1
ATOM 1095 C CA . PRO A 1 140 ? 15.708 14.285 2.499 1.00 87.81 140 PRO A CA 1
ATOM 1096 C C . PRO A 1 140 ? 15.211 13.116 1.632 1.00 87.81 140 PRO A C 1
ATOM 1098 O O . PRO A 1 140 ? 15.752 12.884 0.556 1.00 87.81 140 PRO A O 1
ATOM 1101 N N . LYS A 1 141 ? 14.217 12.342 2.100 1.00 79.12 141 LYS A N 1
ATOM 1102 C CA . LYS A 1 141 ? 13.647 11.208 1.363 1.00 79.12 141 LYS A CA 1
ATOM 1103 C C . LYS A 1 141 ? 12.377 11.645 0.621 1.00 79.12 141 LYS A C 1
ATOM 1105 O O . LYS A 1 141 ? 11.354 11.808 1.289 1.00 79.12 141 LYS A O 1
ATOM 1110 N N . PRO A 1 142 ? 12.402 11.774 -0.722 1.00 73.56 142 PRO A N 1
ATOM 1111 C CA . PRO A 1 142 ? 11.210 12.133 -1.496 1.00 73.56 142 PRO A CA 1
ATOM 1112 C C . PRO A 1 142 ? 10.108 11.067 -1.377 1.00 73.56 142 PRO A C 1
ATOM 1114 O O . PRO A 1 142 ? 8.937 11.407 -1.262 1.00 73.56 142 PRO A O 1
ATOM 1117 N N . ASP A 1 143 ? 10.487 9.789 -1.270 1.00 72.12 143 ASP A N 1
ATOM 1118 C CA . ASP A 1 143 ? 9.586 8.657 -1.011 1.00 72.12 143 ASP A CA 1
ATOM 1119 C C . ASP A 1 143 ? 9.631 8.188 0.452 1.00 72.12 143 ASP A C 1
ATOM 1121 O O . ASP A 1 143 ? 9.735 6.993 0.751 1.00 72.12 143 ASP A O 1
ATOM 1125 N N . CYS A 1 144 ? 9.593 9.125 1.403 1.00 79.69 144 CYS A N 1
ATOM 1126 C CA . CYS A 1 144 ? 9.545 8.775 2.820 1.00 79.69 144 CYS A CA 1
ATOM 1127 C C . CYS A 1 144 ? 8.354 7.838 3.116 1.00 79.69 144 CYS A C 1
ATOM 1129 O O . CYS A 1 144 ? 7.220 8.103 2.729 1.00 79.69 144 CYS A O 1
ATOM 1131 N N . MET A 1 145 ? 8.614 6.722 3.807 1.00 75.56 145 MET A N 1
ATOM 1132 C CA . MET A 1 145 ? 7.578 5.760 4.219 1.00 75.56 145 MET A CA 1
ATOM 1133 C C . MET A 1 145 ? 6.770 6.251 5.438 1.00 75.56 145 MET A C 1
ATOM 1135 O O . MET A 1 145 ? 5.716 5.703 5.761 1.00 75.56 145 MET A O 1
ATOM 1139 N N . TYR A 1 146 ? 7.279 7.270 6.128 1.00 85.62 146 TYR A N 1
ATOM 1140 C CA . TYR A 1 146 ? 6.698 7.837 7.339 1.00 85.62 146 TYR A CA 1
ATOM 1141 C C . TYR A 1 146 ? 5.854 9.074 7.031 1.00 85.62 146 TYR A C 1
ATOM 1143 O O . TYR A 1 146 ? 6.051 9.733 6.012 1.00 85.62 146 TYR A O 1
ATOM 1151 N N . LEU A 1 147 ? 4.929 9.397 7.931 1.00 84.38 147 LEU A N 1
ATOM 1152 C CA . LEU A 1 147 ? 3.945 10.457 7.727 1.00 84.38 147 LEU A CA 1
ATOM 1153 C C . LEU A 1 147 ? 4.585 11.856 7.825 1.00 84.38 147 LEU A C 1
ATOM 1155 O O . LEU A 1 147 ? 5.359 12.119 8.752 1.00 84.38 147 LEU A O 1
ATOM 1159 N N . HIS A 1 148 ? 4.260 12.734 6.871 1.00 86.50 148 HIS A N 1
ATOM 1160 C CA . HIS A 1 148 ? 4.665 14.153 6.813 1.00 86.50 148 HIS A CA 1
ATOM 1161 C C . HIS A 1 148 ? 3.491 15.114 7.044 1.00 86.50 148 HIS A C 1
ATOM 1163 O O . HIS A 1 148 ? 3.571 16.291 6.709 1.00 86.50 148 HIS A O 1
ATOM 1169 N N . GLU A 1 149 ? 2.402 14.601 7.600 1.00 85.12 149 GLU A N 1
ATOM 1170 C CA . GLU A 1 149 ? 1.189 15.343 7.922 1.00 85.12 149 GLU A CA 1
ATOM 1171 C C . GLU A 1 149 ? 0.690 14.834 9.275 1.00 85.12 149 GLU A C 1
ATOM 1173 O O . GLU A 1 149 ? 0.939 13.678 9.624 1.00 85.12 149 GLU A O 1
ATOM 1178 N N . LEU A 1 150 ? 0.042 15.686 10.070 1.00 82.31 150 LEU A N 1
ATOM 1179 C CA . LEU A 1 150 ? -0.589 15.238 11.312 1.00 82.31 150 LEU A CA 1
ATOM 1180 C C . LEU A 1 150 ? -1.839 14.429 10.953 1.00 82.31 150 LEU A C 1
ATOM 1182 O O . LEU A 1 150 ? -2.678 14.906 10.195 1.00 82.31 150 LEU A O 1
ATOM 1186 N N . GLY A 1 151 ? -1.918 13.193 11.446 1.00 78.44 151 GLY A N 1
ATOM 1187 C CA . GLY A 1 151 ? -3.082 12.339 11.237 1.00 78.44 151 GLY A CA 1
ATOM 1188 C C . GLY A 1 151 ? -4.223 12.708 12.181 1.00 78.44 151 GLY A C 1
ATOM 1189 O O . GLY A 1 151 ? -4.019 13.419 13.165 1.00 78.44 151 GLY A O 1
ATOM 1190 N N . ASP A 1 152 ? -5.413 12.176 11.905 1.00 83.12 152 ASP A N 1
ATOM 1191 C CA . ASP A 1 152 ? -6.565 12.335 12.791 1.00 83.12 152 ASP A CA 1
ATOM 1192 C C . ASP A 1 152 ? -6.242 11.843 14.206 1.00 83.12 152 ASP A C 1
ATOM 1194 O O . ASP A 1 152 ? -5.625 10.787 14.395 1.00 83.12 152 ASP A O 1
ATOM 1198 N N . GLU A 1 153 ? -6.713 12.577 15.214 1.00 82.25 153 GLU A N 1
ATOM 1199 C CA . GLU A 1 153 ? -6.527 12.206 16.621 1.00 82.25 153 GLU A CA 1
ATOM 1200 C C . GLU A 1 153 ? -7.124 10.823 16.916 1.00 82.25 153 GLU A C 1
ATOM 1202 O O . GLU A 1 153 ? -6.521 10.025 17.624 1.00 82.25 153 GLU A O 1
ATOM 1207 N N . ALA A 1 154 ? -8.259 10.490 16.290 1.00 83.12 154 ALA A N 1
ATOM 1208 C CA . ALA A 1 154 ? -8.921 9.195 16.449 1.00 83.12 154 ALA A CA 1
ATOM 1209 C C . ALA A 1 154 ? -8.125 8.006 15.872 1.00 83.12 154 ALA A C 1
ATOM 1211 O O . ALA A 1 154 ? -8.380 6.868 16.261 1.00 83.12 154 ALA A O 1
ATOM 1212 N N . ALA A 1 155 ? -7.188 8.260 14.953 1.00 82.94 155 ALA A N 1
ATOM 1213 C CA . ALA A 1 155 ? -6.324 7.254 14.328 1.00 82.94 155 ALA A CA 1
ATOM 1214 C C . ALA A 1 155 ? -4.857 7.361 14.793 1.00 82.94 155 ALA A C 1
ATOM 1216 O O . ALA A 1 155 ? -3.983 6.661 14.272 1.00 82.94 155 ALA A O 1
ATOM 1217 N N . SER A 1 156 ? -4.581 8.241 15.759 1.00 86.12 156 SER A N 1
ATOM 1218 C CA . SER A 1 156 ? -3.258 8.465 16.330 1.00 86.12 156 SER A CA 1
ATOM 1219 C C . SER A 1 156 ? -3.153 7.772 17.684 1.00 86.12 156 SER A C 1
ATOM 1221 O O . SER A 1 156 ? -3.963 8.001 18.573 1.00 86.12 156 SER A O 1
ATOM 1223 N N . PHE A 1 157 ? -2.127 6.939 17.848 1.00 87.06 157 PHE A N 1
ATOM 1224 C CA . PHE A 1 157 ? -1.913 6.157 19.065 1.00 87.06 157 PHE A CA 1
ATOM 1225 C C . PHE A 1 157 ? -0.518 6.415 19.621 1.00 87.06 157 PHE A C 1
ATOM 1227 O O . PHE A 1 157 ? 0.464 6.458 18.865 1.00 87.06 157 PHE A O 1
ATOM 1234 N N . THR A 1 158 ? -0.403 6.531 20.943 1.00 87.44 158 THR A N 1
ATOM 1235 C CA . THR A 1 158 ? 0.912 6.531 21.591 1.00 87.44 158 THR A CA 1
ATOM 1236 C C . THR A 1 158 ? 1.576 5.156 21.483 1.00 87.44 158 THR A C 1
ATOM 1238 O O . THR A 1 158 ? 0.960 4.148 21.120 1.00 87.44 158 THR A O 1
ATOM 1241 N N . LYS A 1 159 ? 2.870 5.082 21.813 1.00 85.81 159 LYS A N 1
ATOM 1242 C CA . LYS A 1 159 ? 3.601 3.808 21.826 1.00 85.81 159 LYS A CA 1
ATOM 1243 C C . LYS A 1 159 ? 2.967 2.817 22.809 1.00 85.81 159 LYS A C 1
ATOM 1245 O O . LYS A 1 159 ? 2.884 1.628 22.507 1.00 85.81 159 LYS A O 1
ATOM 1250 N N . GLU A 1 160 ? 2.520 3.316 23.953 1.00 89.62 160 GLU A N 1
ATOM 1251 C CA . GLU A 1 160 ? 1.882 2.547 25.018 1.00 89.62 160 GLU A CA 1
ATOM 1252 C C . GLU A 1 160 ? 0.510 2.035 24.558 1.00 89.62 160 GLU A C 1
ATOM 1254 O O . GLU A 1 160 ? 0.187 0.866 24.747 1.00 89.62 160 GLU A O 1
ATOM 1259 N N . GLU A 1 161 ? -0.269 2.867 23.866 1.00 89.81 161 GLU A N 1
ATOM 1260 C CA . GLU A 1 161 ? -1.574 2.485 23.310 1.00 89.81 161 GLU A CA 1
ATOM 1261 C C . GLU A 1 161 ? -1.464 1.463 22.178 1.00 89.81 161 GLU A C 1
ATOM 1263 O O . GLU A 1 161 ? -2.273 0.536 22.084 1.00 89.81 161 GLU A O 1
ATOM 1268 N N . MET A 1 162 ? -0.430 1.590 21.345 1.00 86.56 162 MET A N 1
ATOM 1269 C CA . MET A 1 162 ? -0.097 0.592 20.332 1.00 86.56 162 MET A CA 1
ATOM 1270 C C . MET A 1 162 ? 0.206 -0.766 20.973 1.00 86.56 162 MET A C 1
ATOM 1272 O O . MET A 1 162 ? -0.292 -1.785 20.497 1.00 86.56 162 MET A O 1
ATOM 1276 N N . GLN A 1 163 ? 0.982 -0.782 22.062 1.00 85.81 163 GLN A N 1
ATOM 1277 C CA . GLN A 1 163 ? 1.306 -1.998 22.819 1.00 85.81 163 GLN A CA 1
ATOM 1278 C C . GLN A 1 163 ? 0.091 -2.579 23.551 1.00 85.81 163 GLN A C 1
ATOM 1280 O O . GLN A 1 163 ? -0.020 -3.796 23.659 1.00 85.81 163 GLN A O 1
ATOM 1285 N N . ALA A 1 164 ? -0.833 -1.726 23.993 1.00 89.69 164 ALA A N 1
ATOM 1286 C CA . ALA A 1 164 ? -2.099 -2.129 24.599 1.00 89.69 164 ALA A CA 1
ATOM 1287 C C . ALA A 1 164 ? -3.139 -2.645 23.583 1.00 89.69 164 ALA A C 1
ATOM 1289 O O . ALA A 1 164 ? -4.206 -3.085 23.991 1.00 89.69 164 ALA A O 1
ATOM 1290 N N . GLY A 1 165 ? -2.855 -2.601 22.275 1.00 87.50 165 GLY A N 1
ATOM 1291 C CA . GLY A 1 165 ? -3.752 -3.128 21.240 1.00 87.50 165 GLY A CA 1
ATOM 1292 C C . GLY A 1 165 ? -4.855 -2.171 20.776 1.00 87.50 165 GLY A C 1
ATOM 1293 O O . GLY A 1 165 ? -5.680 -2.573 19.958 1.00 87.50 165 GLY A O 1
ATOM 1294 N N . LYS A 1 166 ? -4.847 -0.893 21.190 1.00 87.69 166 LYS A N 1
ATOM 1295 C CA . LYS A 1 166 ? -5.902 0.079 20.819 1.00 87.69 166 LYS A CA 1
ATOM 1296 C C . LYS A 1 166 ? -6.085 0.257 19.307 1.00 87.69 166 LYS A C 1
ATOM 1298 O O . LYS A 1 166 ? -7.191 0.498 18.836 1.00 87.69 166 LYS A O 1
ATOM 1303 N N . HIS A 1 167 ? -5.017 0.093 18.527 1.00 85.12 167 HIS A N 1
ATOM 1304 C CA . HIS A 1 167 ? -5.082 0.135 17.064 1.00 85.12 167 HIS A CA 1
ATOM 1305 C C . HIS A 1 167 ? -5.963 -0.981 16.471 1.00 85.12 167 HIS A C 1
ATOM 1307 O O . HIS A 1 167 ? -6.635 -0.761 15.466 1.00 85.12 167 HIS A O 1
ATOM 1313 N N . GLN A 1 168 ? -6.002 -2.159 17.103 1.00 86.56 168 GLN A N 1
ATOM 1314 C CA . GLN A 1 168 ? -6.854 -3.274 16.679 1.00 86.56 168 GLN A CA 1
ATOM 1315 C C . GLN A 1 168 ? -8.322 -3.017 17.031 1.00 86.56 168 GLN A C 1
ATOM 1317 O O . GLN A 1 168 ? -9.215 -3.364 16.262 1.00 86.56 168 GLN A O 1
ATOM 1322 N N . GLU A 1 169 ? -8.584 -2.384 18.176 1.00 88.62 169 GLU A N 1
ATOM 1323 C CA . GLU A 1 169 ? -9.937 -1.960 18.561 1.00 88.62 169 GLU A CA 1
ATOM 1324 C C . GLU A 1 169 ? -10.479 -0.911 17.583 1.00 88.62 169 GLU A C 1
ATOM 1326 O O . GLU A 1 169 ? -11.626 -0.996 17.140 1.00 88.62 169 GLU A O 1
ATOM 1331 N N . TYR A 1 170 ? -9.634 0.043 17.186 1.00 88.00 170 TYR A N 1
ATOM 1332 C CA . TYR A 1 170 ? -9.977 1.034 16.171 1.00 88.00 170 TYR A CA 1
ATOM 1333 C C . TYR A 1 170 ? -10.273 0.391 14.809 1.00 88.00 170 TYR A C 1
ATOM 1335 O O . TYR A 1 170 ? -11.276 0.725 14.177 1.00 88.00 170 TYR A O 1
ATOM 1343 N N . GLU A 1 171 ? -9.467 -0.587 14.386 1.00 85.12 171 GLU A N 1
ATOM 1344 C CA . GLU A 1 171 ? -9.731 -1.382 13.181 1.00 85.12 171 GLU A CA 1
ATOM 1345 C C . GLU A 1 171 ? -11.103 -2.071 13.240 1.00 85.12 171 GLU A C 1
ATOM 1347 O O . GLU A 1 171 ? -11.895 -1.959 12.302 1.00 85.12 171 GLU A O 1
ATOM 1352 N N . GLN A 1 172 ? -11.425 -2.731 14.356 1.00 85.94 172 GLN A N 1
ATOM 1353 C CA . GLN A 1 172 ? -12.727 -3.379 14.548 1.00 85.94 172 GLN A CA 1
ATOM 1354 C C . GLN A 1 172 ? -13.884 -2.380 14.485 1.00 85.94 172 GLN A C 1
ATOM 1356 O O . GLN A 1 172 ? -14.911 -2.668 13.866 1.00 85.94 172 GLN A O 1
ATOM 1361 N N . LYS A 1 173 ? -13.711 -1.193 15.075 1.00 88.19 173 LYS A N 1
ATOM 1362 C CA . LYS A 1 173 ? -14.715 -0.128 15.034 1.00 88.19 173 LYS A CA 1
ATOM 1363 C C . LYS A 1 173 ? -14.967 0.354 13.603 1.00 88.19 173 LYS A C 1
ATOM 1365 O O . LYS A 1 173 ? -16.125 0.426 13.194 1.00 88.19 173 LYS A O 1
ATOM 1370 N N . LEU A 1 174 ? -13.908 0.596 12.826 1.00 85.38 174 LEU A N 1
ATOM 1371 C CA . LEU A 1 174 ? -14.023 0.978 11.414 1.00 85.38 174 LEU A CA 1
ATOM 1372 C C . LEU A 1 174 ? -14.748 -0.090 10.593 1.00 85.38 174 LEU A C 1
ATOM 1374 O O . LEU A 1 174 ? -15.637 0.236 9.808 1.00 85.38 174 LEU A O 1
ATOM 1378 N N . LEU A 1 175 ? -14.408 -1.367 10.795 1.00 80.94 175 LEU A N 1
ATOM 1379 C CA . LEU A 1 175 ? -15.085 -2.476 10.118 1.00 80.94 175 LEU A CA 1
ATOM 1380 C C . LEU A 1 175 ? -16.577 -2.502 10.474 1.00 80.94 175 LEU A C 1
ATOM 1382 O O . LEU A 1 175 ? -17.418 -2.634 9.585 1.00 80.94 175 LEU A O 1
ATOM 1386 N N . GLN A 1 176 ? -16.920 -2.339 11.755 1.00 84.06 176 GLN A N 1
ATOM 1387 C CA . GLN A 1 176 ? -18.307 -2.342 12.218 1.00 84.06 176 GLN A CA 1
ATOM 1388 C C . GLN A 1 176 ? -19.119 -1.166 11.656 1.00 84.06 176 GLN A C 1
ATOM 1390 O O . GLN A 1 176 ? -20.275 -1.350 11.270 1.00 84.06 176 GLN A O 1
ATOM 1395 N N . GLU A 1 177 ? -18.539 0.031 11.592 1.00 85.50 177 GLU A N 1
ATOM 1396 C CA . GLU A 1 177 ? -19.178 1.198 10.972 1.00 85.50 177 GLU A CA 1
ATOM 1397 C C . GLU A 1 177 ? -19.421 0.972 9.478 1.00 85.50 177 GLU A C 1
ATOM 1399 O O . GLU A 1 177 ? -20.511 1.256 8.977 1.00 85.50 177 GLU A O 1
ATOM 1404 N N . LEU A 1 178 ? -18.466 0.355 8.784 1.00 77.81 178 LEU A N 1
ATOM 1405 C CA . LEU A 1 178 ? -18.616 0.013 7.373 1.00 77.81 178 LEU A CA 1
ATOM 1406 C C . LEU A 1 178 ? -19.759 -0.973 7.121 1.00 77.81 178 LEU A C 1
ATOM 1408 O O . LEU A 1 178 ? -20.535 -0.776 6.186 1.00 77.81 178 LEU A O 1
ATOM 1412 N N . TYR A 1 179 ? -19.912 -1.981 7.983 1.00 76.75 179 TYR A N 1
ATOM 1413 C CA . TYR A 1 179 ? -21.044 -2.911 7.924 1.00 76.75 179 TYR A CA 1
ATOM 1414 C C . TYR A 1 179 ? -22.390 -2.222 8.164 1.00 76.75 179 TYR A C 1
ATOM 1416 O O . TYR A 1 179 ? -23.373 -2.554 7.504 1.00 76.75 179 TYR A O 1
ATOM 1424 N N . LYS A 1 180 ? -22.447 -1.255 9.087 1.00 79.56 180 LYS A N 1
ATOM 1425 C CA . LYS A 1 180 ? -23.678 -0.494 9.353 1.00 79.56 180 LYS A CA 1
ATOM 1426 C C . LYS A 1 180 ? -24.090 0.363 8.157 1.00 79.56 180 LYS A C 1
ATOM 1428 O O . LYS A 1 180 ? -25.278 0.470 7.872 1.00 79.56 180 LYS A O 1
ATOM 1433 N N . LEU A 1 181 ? -23.119 0.966 7.474 1.00 74.94 181 LEU A N 1
ATOM 1434 C CA . LEU A 1 181 ? -23.364 1.840 6.325 1.00 74.94 181 LEU A CA 1
ATOM 1435 C C . LEU A 1 181 ? -23.636 1.058 5.033 1.00 74.94 181 LEU A C 1
ATOM 1437 O O . LEU A 1 181 ? -24.319 1.567 4.149 1.00 74.94 181 LEU A O 1
ATOM 1441 N N . ASN A 1 182 ? -23.152 -0.184 4.934 1.00 69.56 182 ASN A N 1
ATOM 1442 C CA . ASN A 1 182 ? -23.313 -1.036 3.758 1.00 69.56 182 ASN A CA 1
ATOM 1443 C C . ASN A 1 182 ? -23.825 -2.439 4.150 1.00 69.56 182 ASN A C 1
ATOM 1445 O O . ASN A 1 182 ? -23.040 -3.379 4.261 1.00 69.56 182 ASN A O 1
ATOM 1449 N N . PRO A 1 183 ? -25.147 -2.640 4.299 1.00 62.75 183 PRO A N 1
ATOM 1450 C CA . PRO A 1 183 ? -25.714 -3.928 4.723 1.00 62.75 183 PRO A CA 1
ATOM 1451 C C . PRO A 1 183 ? -25.408 -5.095 3.767 1.00 62.75 183 PRO A C 1
ATOM 1453 O O . PRO A 1 183 ? -25.338 -6.246 4.186 1.00 62.75 183 PRO A O 1
ATOM 1456 N N . ASN A 1 184 ? -25.187 -4.802 2.480 1.00 61.81 184 ASN A N 1
ATOM 1457 C CA . ASN A 1 184 ? -24.862 -5.787 1.438 1.00 61.81 184 ASN A CA 1
ATOM 1458 C C . ASN A 1 184 ? -23.351 -6.056 1.290 1.00 61.81 184 ASN A C 1
ATOM 1460 O O . ASN A 1 184 ? -22.927 -6.718 0.344 1.00 61.81 184 ASN A O 1
ATOM 1464 N N . PHE A 1 185 ? -22.517 -5.551 2.203 1.00 59.81 185 PHE A N 1
ATOM 1465 C CA . PHE A 1 185 ? -21.053 -5.614 2.115 1.00 59.81 185 PHE A CA 1
ATOM 1466 C C . PHE A 1 185 ? -20.475 -7.044 2.083 1.00 59.81 185 PHE A C 1
ATOM 1468 O O . PHE A 1 185 ? -19.358 -7.240 1.614 1.00 59.81 185 PHE A O 1
ATOM 1475 N N . LEU A 1 186 ? -21.250 -8.056 2.501 1.00 53.56 186 LEU A N 1
ATOM 1476 C CA . LEU A 1 186 ? -20.876 -9.475 2.427 1.00 53.56 186 LEU A CA 1
ATOM 1477 C C . LEU A 1 186 ? -21.090 -10.135 1.058 1.00 53.56 186 LEU A C 1
ATOM 1479 O O . LEU A 1 186 ? -20.709 -11.295 0.898 1.00 53.56 186 LEU A O 1
ATOM 1483 N N . GLN A 1 187 ? -21.674 -9.458 0.064 1.00 47.03 187 GLN A N 1
ATOM 1484 C CA . GLN A 1 187 ? -21.894 -10.065 -1.251 1.00 47.03 187 GLN A CA 1
ATOM 1485 C C . GLN A 1 187 ? -20.606 -10.046 -2.090 1.00 47.03 187 GLN A C 1
ATOM 1487 O O . GLN A 1 187 ? -20.499 -9.407 -3.134 1.00 47.03 187 GLN A O 1
ATOM 1492 N N . LEU A 1 188 ? -19.598 -10.781 -1.618 1.00 43.53 188 LEU A N 1
ATOM 1493 C CA . LEU A 1 188 ? -18.595 -11.353 -2.498 1.00 43.53 188 LEU A CA 1
ATOM 1494 C C . LEU A 1 188 ? -19.330 -12.238 -3.498 1.00 43.53 188 LEU A C 1
ATOM 1496 O O . LEU A 1 188 ? -20.010 -13.197 -3.130 1.00 43.53 188 LEU A O 1
ATOM 1500 N N . SER A 1 189 ? -19.159 -11.903 -4.771 1.00 37.25 189 SER A N 1
ATOM 1501 C CA . SER A 1 189 ? -19.296 -12.845 -5.862 1.00 37.25 189 SER A CA 1
ATOM 1502 C C . SER A 1 189 ? -18.489 -14.092 -5.508 1.00 37.25 189 SER A C 1
ATOM 1504 O O . SER A 1 189 ? -17.259 -14.129 -5.579 1.00 37.25 189 SER A O 1
ATOM 1506 N N . THR A 1 190 ? -19.203 -15.139 -5.115 1.00 34.53 190 THR A N 1
ATOM 1507 C CA . THR A 1 190 ? -18.757 -16.505 -5.312 1.00 34.53 190 THR A CA 1
ATOM 1508 C C . THR A 1 190 ? -18.596 -16.668 -6.818 1.00 34.53 190 THR A C 1
ATOM 1510 O O . THR A 1 190 ? -19.528 -17.002 -7.540 1.00 34.53 190 THR A O 1
ATOM 1513 N N . GLY A 1 191 ? -17.402 -16.351 -7.321 1.00 33.59 191 GLY A N 1
ATOM 1514 C CA . GLY A 1 191 ? -16.953 -16.892 -8.588 1.00 33.59 191 GLY A CA 1
ATOM 1515 C C . GLY A 1 191 ? -17.053 -18.400 -8.446 1.00 33.59 191 GLY A C 1
ATOM 1516 O O . GLY A 1 191 ? -16.299 -18.999 -7.678 1.00 33.59 191 GLY A O 1
ATOM 1517 N N . SER A 1 192 ? -18.063 -18.975 -9.093 1.00 30.33 192 SER A N 1
ATOM 1518 C CA . SER A 1 192 ? -18.248 -20.404 -9.243 1.00 30.33 192 SER A CA 1
ATOM 1519 C C . SER A 1 192 ? -16.898 -21.026 -9.563 1.00 30.33 192 SER A C 1
ATOM 1521 O O . SER A 1 192 ? -16.326 -20.799 -10.624 1.00 30.33 192 SER A O 1
ATOM 1523 N N . VAL A 1 193 ? -16.370 -21.809 -8.627 1.00 33.81 193 VAL A N 1
ATOM 1524 C CA . VAL A 1 193 ? -15.426 -22.852 -8.992 1.00 33.81 193 VAL A CA 1
ATOM 1525 C C . VAL A 1 193 ? -16.247 -23.795 -9.858 1.00 33.81 193 VAL A C 1
ATOM 1527 O O . VAL A 1 193 ? -17.048 -24.572 -9.333 1.00 33.81 193 VAL A O 1
ATOM 1530 N N . ASP A 1 194 ? -16.103 -23.672 -11.176 1.00 29.91 194 ASP A N 1
ATOM 1531 C CA . ASP A 1 194 ? -16.571 -24.661 -12.135 1.00 29.91 194 ASP A CA 1
ATOM 1532 C C . ASP A 1 194 ? -15.922 -26.001 -11.779 1.00 29.91 194 ASP A C 1
ATOM 1534 O O . ASP A 1 194 ? -14.844 -26.370 -12.242 1.00 29.91 194 ASP A O 1
ATOM 1538 N N . LYS A 1 195 ? -16.598 -26.762 -10.917 1.00 33.91 195 LYS A N 1
ATOM 1539 C CA . LYS A 1 195 ? -16.406 -28.200 -10.782 1.00 33.91 195 LYS A CA 1
ATOM 1540 C C . LYS A 1 195 ? -17.015 -28.859 -12.014 1.00 33.91 195 LYS A C 1
ATOM 1542 O O . LYS A 1 195 ? -18.016 -29.567 -11.906 1.00 33.91 195 LYS A O 1
ATOM 1547 N N . ASN A 1 196 ? -16.419 -28.649 -13.186 1.00 31.00 196 ASN A N 1
ATOM 1548 C CA . ASN A 1 196 ? -16.745 -29.467 -14.342 1.00 31.00 196 ASN A CA 1
ATOM 1549 C C . ASN A 1 196 ? -15.748 -30.627 -14.452 1.00 31.00 196 ASN A C 1
ATOM 1551 O O . ASN A 1 196 ? -14.588 -30.463 -14.811 1.00 31.00 196 ASN A O 1
ATOM 1555 N N . LYS A 1 197 ? -16.251 -31.795 -14.034 1.00 36.66 197 LYS A N 1
ATOM 1556 C CA . LYS A 1 197 ? -15.892 -33.163 -14.434 1.00 36.66 197 LYS A CA 1
ATOM 1557 C C . LYS A 1 197 ? -14.618 -33.324 -15.280 1.00 36.66 197 LYS A C 1
ATOM 1559 O O . LYS A 1 197 ? -14.644 -33.108 -16.482 1.00 36.66 197 LYS A O 1
ATOM 1564 N N . ASN A 1 198 ? -13.624 -33.992 -14.699 1.00 28.75 198 ASN A N 1
ATOM 1565 C CA . ASN A 1 198 ? -12.935 -35.074 -15.401 1.00 28.75 198 ASN A CA 1
ATOM 1566 C C . ASN A 1 198 ? -13.034 -36.347 -14.554 1.00 28.75 198 ASN A C 1
ATOM 1568 O O . ASN A 1 198 ? -12.252 -36.585 -13.637 1.00 28.75 198 ASN A O 1
ATOM 1572 N N . LYS A 1 199 ? -14.065 -37.150 -14.847 1.00 30.30 199 LYS A N 1
ATOM 1573 C CA . LYS A 1 199 ? -14.111 -38.560 -14.456 1.00 30.30 199 LYS A CA 1
ATOM 1574 C C . LYS A 1 199 ? -13.088 -39.288 -15.326 1.00 30.30 199 LYS A C 1
ATOM 1576 O O . LYS A 1 199 ? -13.356 -39.528 -16.496 1.00 30.30 199 LYS A O 1
ATOM 1581 N N . VAL A 1 200 ? -11.948 -39.655 -14.753 1.00 30.62 200 VAL A N 1
ATOM 1582 C CA . VAL A 1 200 ? -11.129 -40.741 -15.296 1.00 30.62 200 VAL A CA 1
ATOM 1583 C C . VAL A 1 200 ? -11.758 -42.037 -14.792 1.00 30.62 200 VAL A C 1
ATOM 1585 O O . VAL A 1 200 ? -11.681 -42.365 -13.611 1.00 30.62 200 VAL A O 1
ATOM 1588 N N . THR A 1 201 ? -12.477 -42.724 -1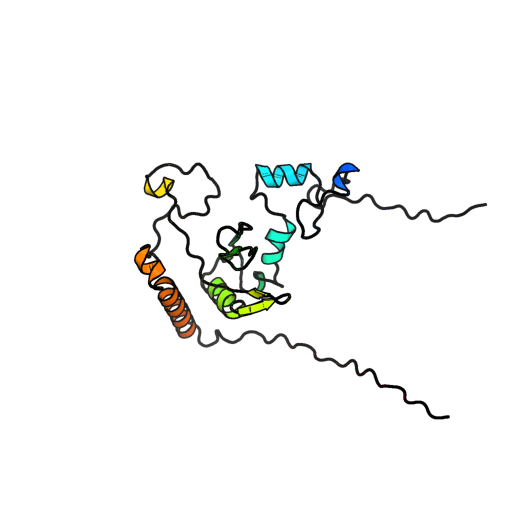5.674 1.00 29.75 201 THR A N 1
ATOM 1589 C CA . THR A 1 201 ? -12.952 -44.094 -15.459 1.00 29.75 201 THR A CA 1
ATOM 1590 C C . THR A 1 201 ? -11.769 -45.065 -15.492 1.00 29.75 201 THR A C 1
ATOM 1592 O O . THR A 1 201 ? -10.964 -44.985 -16.421 1.00 29.75 201 THR A O 1
ATOM 1595 N N . PRO A 1 202 ? -11.661 -46.006 -14.538 1.00 29.53 202 PRO A N 1
ATOM 1596 C CA . PRO A 1 202 ? -10.690 -47.085 -14.618 1.00 29.53 202 PRO A CA 1
ATOM 1597 C C . PRO A 1 202 ? -11.215 -48.155 -15.586 1.00 29.53 202 PRO A C 1
ATOM 1599 O O . PRO A 1 202 ? -12.284 -48.723 -15.369 1.00 29.53 202 PRO A O 1
ATOM 1602 N N . LEU A 1 203 ? -10.474 -48.433 -16.662 1.00 28.70 203 LEU A N 1
ATOM 1603 C CA . LEU A 1 203 ? -10.696 -49.632 -17.471 1.00 28.70 203 LEU A CA 1
ATOM 1604 C C . LEU A 1 203 ? -10.251 -50.854 -16.655 1.00 28.70 203 LEU A C 1
ATOM 1606 O O . LEU A 1 203 ? -9.057 -51.100 -16.482 1.00 28.70 203 LEU A O 1
ATOM 1610 N N . GLN A 1 204 ? -11.223 -51.610 -16.146 1.00 31.66 204 GLN A N 1
ATOM 1611 C CA . GLN A 1 204 ? -11.014 -52.990 -15.726 1.00 31.66 204 GLN A CA 1
ATOM 1612 C C . GLN A 1 204 ? -10.961 -53.893 -16.961 1.00 31.66 204 GLN A C 1
ATOM 1614 O O . GLN A 1 204 ? -11.826 -53.839 -17.832 1.00 31.66 204 GLN A O 1
ATOM 1619 N N . ARG A 1 205 ? -9.908 -54.712 -16.988 1.00 28.25 205 ARG A N 1
ATOM 1620 C CA . ARG A 1 205 ? -9.729 -55.901 -17.824 1.00 28.25 205 ARG A CA 1
ATOM 1621 C C . ARG A 1 205 ? -10.887 -56.881 -17.639 1.00 28.25 205 ARG A C 1
ATOM 1623 O O . ARG A 1 205 ? -11.256 -57.096 -16.490 1.00 28.25 205 ARG A O 1
ATOM 1630 N N . TYR A 1 206 ? -11.299 -57.550 -18.715 1.00 26.34 206 TYR A N 1
ATOM 1631 C CA . TYR A 1 206 ? -11.643 -58.976 -18.713 1.00 26.34 206 TYR A CA 1
ATOM 1632 C C . TYR A 1 206 ? -11.265 -59.599 -20.067 1.00 26.34 206 TYR A C 1
ATOM 1634 O O . TYR A 1 206 ? -11.509 -58.977 -21.100 1.00 26.34 206 TYR A O 1
ATOM 1642 N N . ASP A 1 207 ? -10.641 -60.777 -19.944 1.00 33.75 207 ASP A N 1
ATOM 1643 C CA . ASP A 1 207 ? -10.174 -61.789 -20.914 1.00 33.75 207 ASP A CA 1
ATOM 1644 C C . ASP A 1 207 ? -9.211 -61.389 -22.047 1.00 33.75 207 ASP A C 1
ATOM 1646 O O . ASP A 1 207 ? -9.625 -60.782 -23.059 1.00 33.75 207 ASP A O 1
#

Sequence (207 aa):
MSRSPDAKEDPVECPLCMEPLEIDDINFFPCTCGYQICRFCWHRIRTDENGLCPACRKVLKRPEYFGKFGKIHKVVINNSTSYAGSQGPSASAYVTYIRSEDALRAIQCVNNVVVDGRTLKASLGTTKYCSYFLKNMQCPKPDCMYLHELGDEAASFTKEEMQAGKHQEYEQKLLQELYKLNPNFLQLSTGSVDKNKNKVTPLQRYD